Protein AF-A0A7S1YF16-F1 (afdb_monomer_lite)

Organism: NCBI:txid210454

Radius of gyration: 36.71 Å; chains: 1; bounding box: 84×111×112 Å

Foldseek 3Di:
DDDDDDAFDKDKDWDPPPPDPPPDDPDPPPPPDTFIKIKFKFFDPPPPCPPQRAAWDWDDDPPAFIFTDHRFFIDIDIDRDDLAPPVPPDPPPPPPDDPPPPDDSHRPPDDDDWFDDDPVLVVVLVVVLVVLSVVVRGAHQAWEKEWDFDPPCPPPVPPPDDDDDDDDDDDDDDDDDDDDDPPDPTDTDIDTQGDGPGRLVSVVVSVVSCVVVPIDTPPPDDPDDDHHYHYDNDHDDDLPCPDPVSSVVRSVVSVVSVVVVVVVVCVVVVNCVVVPPPPDPPPPPDPCDDDDDDDDDDDDDDDDDPDDPDDDDDDDDDDDDDDDDPPDDDDDPDDPPDDDDDDDDDDDDDDDDDDDDDDDDDDDDDDDDD

Sequence (370 aa):
MKTIQVRKMALGIRDATRGAPNQYGKQRKRRQRNVEITLELGPQRMGPTQQHEGMPMVVQHIDTPPYLTWDNEAKIWVAQTIQATDNNNNEQQQQQQRPAEQMGGDEWDSAYYMASMTGAVFETLLLKSLEYVEHHRRYQPFAVYSQIPTATDDNQEEEEEGGGGSDASDSTSGGASEGGDNNAPPSFTEKLLLRSSSSQDFVYNMWHELARVGVELSPILAPPMYEVRLYTSDAIQKVAGYDEADRLVSSEAAHFTSKLDACWTAIALQDYGAWEPSMAPSMSPIPTMGPSSSASSSDVNNNATKITNDDDDDVAASDDNTDEVDVDDDDDKVNDDGDDKVDDDDDDKVDDDDDDKVDDDDDDKVDDDD

pLDDT: mean 72.0, std 19.25, range [37.28, 97.94]

Structure (mmCIF, N/CA/C/O backbone):
data_AF-A0A7S1YF16-F1
#
_entry.id   AF-A0A7S1YF16-F1
#
loop_
_atom_site.group_PDB
_atom_site.id
_atom_site.type_symbol
_atom_site.label_atom_id
_atom_site.label_alt_id
_atom_site.label_comp_id
_atom_site.label_asym_id
_atom_site.label_entity_id
_atom_site.label_seq_id
_atom_site.pdbx_PDB_ins_code
_atom_site.Cartn_x
_atom_site.Cartn_y
_atom_site.Cartn_z
_atom_site.occupancy
_atom_site.B_iso_or_equiv
_atom_site.auth_seq_id
_atom_site.auth_comp_id
_atom_site.auth_asym_id
_atom_site.auth_atom_id
_atom_site.pdbx_PDB_model_num
ATOM 1 N N . MET A 1 1 ? -16.346 -11.537 -18.476 1.00 48.06 1 MET A N 1
ATOM 2 C CA . MET A 1 1 ? -15.089 -10.973 -17.942 1.00 48.06 1 MET A CA 1
ATOM 3 C C . MET A 1 1 ? -15.170 -11.079 -16.426 1.00 48.06 1 MET A C 1
ATOM 5 O O . MET A 1 1 ? -16.178 -10.647 -15.883 1.00 48.06 1 MET A O 1
ATOM 9 N N . LYS A 1 2 ? -14.225 -11.749 -15.756 1.00 56.03 2 LYS A N 1
ATOM 10 C CA . LYS A 1 2 ? -14.174 -11.751 -14.285 1.00 56.03 2 LYS A CA 1
ATOM 11 C C . LYS A 1 2 ? -13.378 -10.517 -13.869 1.00 56.03 2 LYS A C 1
ATOM 13 O O . LYS A 1 2 ? -12.229 -10.395 -14.276 1.00 56.03 2 LYS A O 1
ATOM 18 N N . THR A 1 3 ? -13.991 -9.604 -13.128 1.00 62.22 3 THR A N 1
ATOM 19 C CA . THR A 1 3 ? -13.292 -8.432 -12.594 1.00 62.22 3 THR A CA 1
ATOM 20 C C . THR A 1 3 ? -12.511 -8.857 -11.357 1.00 62.22 3 THR A C 1
ATOM 22 O O . THR A 1 3 ? -13.087 -9.445 -10.442 1.00 62.22 3 THR A O 1
ATOM 25 N N . ILE A 1 4 ? -11.207 -8.589 -11.337 1.00 69.12 4 ILE A N 1
ATOM 26 C CA . ILE A 1 4 ? -10.379 -8.747 -10.139 1.00 69.12 4 ILE A CA 1
ATOM 27 C C . ILE A 1 4 ? -10.639 -7.520 -9.262 1.00 69.12 4 ILE A C 1
ATOM 29 O O . ILE A 1 4 ? -10.514 -6.394 -9.735 1.00 69.12 4 ILE A O 1
ATOM 33 N N . GLN A 1 5 ? -11.050 -7.731 -8.012 1.00 70.19 5 GLN A N 1
ATOM 34 C CA . GLN A 1 5 ? -11.228 -6.645 -7.048 1.00 70.19 5 GLN A CA 1
ATOM 35 C C . GLN A 1 5 ? -9.960 -6.511 -6.208 1.00 70.19 5 GLN A C 1
ATOM 37 O O . GLN A 1 5 ? -9.626 -7.424 -5.458 1.00 70.19 5 GLN A O 1
ATOM 42 N N . VAL A 1 6 ? -9.280 -5.373 -6.320 1.00 71.81 6 VAL A N 1
ATOM 43 C CA . VAL A 1 6 ? -8.227 -4.962 -5.384 1.00 71.81 6 VAL A CA 1
ATOM 44 C C . VAL A 1 6 ? -8.877 -4.024 -4.376 1.00 71.81 6 VAL A C 1
ATOM 46 O O . VAL A 1 6 ? -9.553 -3.075 -4.770 1.00 71.81 6 VAL A O 1
ATOM 49 N N . ARG A 1 7 ? -8.740 -4.322 -3.082 1.00 80.19 7 ARG A N 1
ATOM 50 C CA . ARG A 1 7 ? -9.375 -3.554 -2.006 1.00 80.19 7 ARG A CA 1
ATOM 51 C C . ARG A 1 7 ? -8.314 -2.887 -1.148 1.00 80.19 7 ARG A C 1
ATOM 53 O O . ARG A 1 7 ? -7.301 -3.503 -0.831 1.00 80.1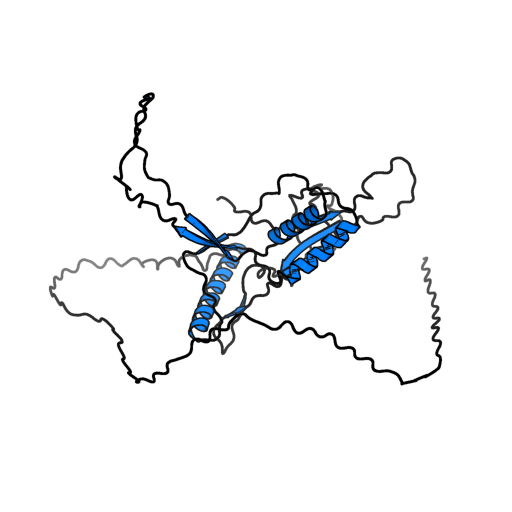9 7 ARG A O 1
ATOM 60 N N . LYS A 1 8 ? -8.578 -1.645 -0.750 1.00 85.19 8 LYS A N 1
ATOM 61 C CA . LYS A 1 8 ? -7.814 -0.949 0.284 1.00 85.19 8 LYS A CA 1
ATOM 62 C C . LYS A 1 8 ? -8.390 -1.292 1.655 1.00 85.19 8 LYS A C 1
ATOM 64 O O . LYS A 1 8 ? -9.586 -1.566 1.763 1.00 85.19 8 LYS A O 1
ATOM 69 N N . MET A 1 9 ? -7.556 -1.290 2.690 1.00 89.38 9 MET A N 1
ATOM 70 C CA . MET A 1 9 ? -8.000 -1.510 4.068 1.00 89.38 9 MET A CA 1
ATOM 71 C C . MET A 1 9 ? -7.655 -0.313 4.951 1.00 89.38 9 MET A C 1
ATOM 73 O O . MET A 1 9 ? -6.598 0.295 4.809 1.00 89.38 9 MET A O 1
ATOM 77 N N . ALA A 1 10 ? -8.552 0.002 5.879 1.00 92.69 10 ALA A N 1
ATOM 78 C CA . ALA A 1 10 ? -8.369 1.039 6.886 1.00 92.69 10 ALA A CA 1
ATOM 79 C C . ALA A 1 10 ? -9.010 0.609 8.212 1.00 92.69 10 ALA A C 1
ATOM 81 O O . ALA A 1 10 ? -9.829 -0.313 8.258 1.00 92.69 10 ALA A O 1
ATOM 82 N N . LEU A 1 11 ? -8.642 1.289 9.298 1.00 93.62 11 LEU A N 1
ATOM 83 C CA . LEU A 1 11 ? -9.231 1.101 10.623 1.00 93.62 11 LEU A CA 1
ATOM 84 C C . LEU A 1 11 ? -10.191 2.242 10.934 1.00 93.62 11 LEU A C 1
ATOM 86 O O . LEU A 1 11 ? -9.767 3.382 11.100 1.00 93.62 11 LEU A O 1
ATOM 90 N N . GLY A 1 12 ? -11.476 1.918 11.068 1.00 93.00 12 GLY A N 1
ATOM 91 C CA . GLY A 1 12 ? -12.486 2.832 11.595 1.00 93.00 12 GLY A CA 1
ATOM 92 C C . GLY A 1 12 ? -12.608 2.709 13.114 1.00 93.00 12 GLY A C 1
ATOM 93 O O . GLY A 1 12 ? -12.797 1.614 13.642 1.00 93.00 12 GLY A O 1
ATOM 94 N N . ILE A 1 13 ? -12.532 3.832 13.822 1.00 93.25 13 ILE A N 1
ATOM 95 C CA . ILE A 1 13 ? -12.610 3.922 15.283 1.00 93.25 13 ILE A CA 1
ATOM 96 C C . ILE A 1 13 ? -13.713 4.915 15.644 1.00 93.25 13 ILE A C 1
ATOM 98 O O . ILE A 1 13 ? -13.736 6.041 15.152 1.00 93.25 13 ILE A O 1
ATOM 102 N N . ARG A 1 14 ? -14.641 4.503 16.512 1.00 91.19 14 ARG A N 1
ATOM 103 C CA . ARG A 1 14 ? -15.775 5.324 16.957 1.00 91.19 14 ARG A CA 1
ATOM 104 C C . ARG A 1 14 ? -15.880 5.299 18.476 1.00 91.19 14 ARG A C 1
ATOM 106 O O . ARG A 1 14 ? -15.825 4.234 19.088 1.00 91.19 14 ARG A O 1
ATOM 113 N N . ASP A 1 15 ? -16.107 6.465 19.072 1.00 90.94 15 ASP A N 1
ATOM 114 C CA . ASP A 1 15 ? -16.422 6.575 20.497 1.00 90.94 15 ASP A CA 1
ATOM 115 C C . ASP A 1 15 ? -17.838 6.035 20.793 1.00 90.94 15 ASP A C 1
ATOM 117 O O . ASP A 1 15 ? -18.851 6.592 20.358 1.00 90.94 15 ASP A O 1
ATOM 121 N N . ALA A 1 16 ? -17.908 4.934 21.548 1.00 79.00 16 ALA A N 1
ATOM 122 C CA . ALA A 1 16 ? -19.153 4.256 21.905 1.00 79.00 16 ALA A CA 1
ATOM 123 C C . ALA A 1 16 ? -19.946 4.952 23.028 1.00 79.00 16 ALA A C 1
ATOM 125 O O . ALA A 1 16 ? -21.139 4.682 23.190 1.00 79.00 16 ALA A O 1
ATOM 126 N N . THR A 1 17 ? -19.334 5.867 23.792 1.00 69.88 17 THR A N 1
ATOM 127 C CA . THR A 1 17 ? -19.946 6.470 24.995 1.00 69.88 17 THR A CA 1
ATOM 128 C C . THR A 1 17 ? -21.184 7.327 24.708 1.00 69.88 17 THR A C 1
ATOM 130 O O . THR A 1 17 ? -21.886 7.743 25.631 1.00 69.88 17 THR A O 1
ATOM 133 N N . ARG A 1 18 ? -21.504 7.567 23.431 1.00 62.16 18 ARG A N 1
ATOM 134 C CA . ARG A 1 18 ? -22.584 8.465 22.994 1.00 62.16 18 ARG A CA 1
ATOM 135 C C . ARG A 1 18 ? -23.757 7.781 22.287 1.00 62.16 18 ARG A C 1
ATOM 137 O O . ARG A 1 18 ? -24.711 8.462 21.921 1.00 62.16 18 ARG A O 1
ATOM 144 N N . GLY A 1 19 ? -23.712 6.456 22.118 1.00 50.69 19 GLY A N 1
ATOM 145 C CA . GLY A 1 19 ? -24.708 5.693 21.351 1.00 50.69 19 GLY A CA 1
ATOM 146 C C . GLY A 1 19 ? -25.929 5.194 22.131 1.00 50.69 19 GLY A C 1
ATOM 147 O O . GLY A 1 19 ? -26.911 4.796 21.511 1.00 50.69 19 GLY A O 1
ATOM 148 N N . ALA A 1 20 ? -25.917 5.215 23.468 1.00 50.44 20 ALA A N 1
ATOM 149 C CA . ALA A 1 20 ? -27.084 4.811 24.249 1.00 50.44 20 ALA A CA 1
ATOM 150 C C . ALA A 1 20 ? -28.031 6.014 24.418 1.00 50.44 20 ALA A C 1
ATOM 152 O O . ALA A 1 20 ? -27.687 6.955 25.140 1.00 50.44 20 ALA A O 1
ATOM 153 N N . PRO A 1 21 ? -29.221 6.037 23.783 1.00 51.91 21 PRO A N 1
ATOM 154 C CA . PRO A 1 21 ? -30.204 7.069 24.066 1.00 51.91 21 PRO A CA 1
ATOM 155 C C . PRO A 1 21 ? -30.589 6.953 25.542 1.00 51.91 21 PRO A C 1
ATOM 157 O O . PRO A 1 21 ? -31.277 6.016 25.943 1.00 51.91 21 PRO A O 1
ATOM 160 N N . ASN A 1 22 ? -30.130 7.901 26.361 1.00 50.28 22 ASN A N 1
ATOM 161 C CA . ASN A 1 22 ? -30.574 8.034 27.742 1.00 50.28 22 ASN A CA 1
ATOM 162 C C . ASN A 1 22 ? -32.098 8.220 27.730 1.00 50.28 22 ASN A C 1
ATOM 164 O O . ASN A 1 22 ? -32.599 9.317 27.486 1.00 50.28 22 ASN A O 1
ATOM 168 N N . GLN A 1 23 ? -32.843 7.138 27.980 1.00 53.06 23 GLN A N 1
ATOM 169 C CA . GLN A 1 23 ? -34.310 7.137 27.973 1.00 53.06 23 GLN A CA 1
ATOM 170 C C . GLN A 1 23 ? -34.915 8.036 29.067 1.00 53.06 23 GLN A C 1
ATOM 172 O O . GLN A 1 23 ? -36.103 8.340 29.023 1.00 53.06 23 GLN A O 1
ATOM 177 N N . TYR A 1 24 ? -34.112 8.512 30.025 1.00 54.56 24 TYR A N 1
ATOM 178 C CA . TYR A 1 24 ? -34.590 9.239 31.197 1.00 54.56 24 TYR A CA 1
ATOM 179 C C . TYR A 1 24 ? -33.735 10.471 31.502 1.00 54.56 24 TYR A C 1
ATOM 181 O O . TYR A 1 24 ? -32.966 10.494 32.457 1.00 54.56 24 TYR A O 1
ATOM 189 N N . GLY A 1 25 ? -33.871 11.540 30.718 1.00 54.66 25 GLY A N 1
ATOM 190 C CA . GLY A 1 25 ? -33.332 12.825 31.159 1.00 54.66 25 GLY A CA 1
ATOM 191 C C . GLY A 1 25 ? -33.373 13.923 30.115 1.00 54.66 25 GLY A C 1
ATOM 192 O O . GLY A 1 25 ? -32.722 13.835 29.080 1.00 54.66 25 GLY A O 1
ATOM 193 N N . LYS A 1 26 ? -34.075 15.016 30.430 1.00 59.62 26 LYS A N 1
ATOM 194 C CA . LYS A 1 26 ? -34.026 16.300 29.712 1.00 59.62 26 LYS A CA 1
ATOM 195 C C . LYS A 1 26 ? -32.664 16.990 29.909 1.00 59.62 26 LYS A C 1
ATOM 197 O O . LYS A 1 26 ? -32.606 18.121 30.386 1.00 59.62 26 LYS A O 1
ATOM 202 N N . GLN A 1 27 ? -31.557 16.316 29.601 1.00 56.69 27 GLN A N 1
ATOM 203 C CA . GLN A 1 27 ? -30.254 16.967 29.604 1.00 56.69 27 GLN A CA 1
ATOM 204 C C . GLN A 1 27 ? -30.121 17.845 28.360 1.00 56.69 27 GLN A C 1
ATOM 206 O O . GLN A 1 27 ? -30.443 17.450 27.237 1.00 56.69 27 GLN A O 1
ATOM 211 N N . ARG A 1 28 ? -29.703 19.090 28.601 1.00 57.09 28 ARG A N 1
ATOM 212 C CA . ARG A 1 28 ? -29.451 20.110 27.585 1.00 57.09 28 ARG A CA 1
ATOM 213 C C . ARG A 1 28 ? -28.550 19.518 26.502 1.00 57.09 28 ARG A C 1
ATOM 215 O O . ARG A 1 28 ? -27.422 19.131 26.788 1.00 57.09 28 ARG A O 1
ATOM 222 N N . LYS A 1 29 ? -29.060 19.474 25.268 1.00 58.88 29 LYS A N 1
ATOM 223 C CA . LYS A 1 29 ? -28.359 19.038 24.053 1.00 58.88 29 LYS A CA 1
ATOM 224 C C . LYS A 1 29 ? -27.156 19.948 23.765 1.00 58.88 29 LYS A C 1
ATOM 226 O O . LYS A 1 29 ? -27.199 20.756 22.841 1.00 58.88 29 LYS A O 1
ATOM 231 N N . ARG A 1 30 ? -26.061 19.838 24.521 1.00 61.06 30 ARG A N 1
ATOM 232 C CA . ARG A 1 30 ? -24.756 20.213 23.976 1.00 61.06 30 ARG A CA 1
ATOM 233 C C . ARG A 1 30 ? -24.475 19.187 22.888 1.00 61.06 30 ARG A C 1
ATOM 235 O O . ARG A 1 30 ? -24.309 18.008 23.183 1.00 61.06 30 ARG A O 1
ATOM 242 N N . ARG A 1 31 ? -24.524 19.630 21.630 1.00 59.25 31 ARG A N 1
ATOM 243 C CA . ARG A 1 31 ? -24.153 18.846 20.447 1.00 59.25 31 ARG A CA 1
ATOM 244 C C . ARG A 1 31 ? -22.657 18.538 20.512 1.00 59.25 31 ARG A C 1
ATOM 246 O O . ARG A 1 31 ? -21.865 19.155 19.811 1.00 59.25 31 ARG A O 1
ATOM 253 N N . GLN A 1 32 ? -22.249 17.645 21.404 1.00 62.34 32 GLN A N 1
ATOM 254 C CA . GLN A 1 32 ? -20.899 17.116 21.365 1.00 62.34 32 GLN A CA 1
ATOM 255 C C . GLN A 1 32 ? -20.829 16.188 20.146 1.00 62.34 32 GLN A C 1
ATOM 257 O O . GLN A 1 32 ? -21.562 15.203 20.069 1.00 62.34 32 GLN A O 1
ATOM 262 N N . ARG A 1 33 ? -20.011 16.557 19.155 1.00 65.44 33 ARG A N 1
ATOM 263 C CA . ARG A 1 33 ? -19.832 15.797 17.909 1.00 65.44 33 ARG A CA 1
ATOM 264 C C . ARG A 1 33 ? -19.204 14.444 18.228 1.00 65.44 33 ARG A C 1
ATOM 266 O O . ARG A 1 33 ? -18.210 14.414 18.952 1.00 65.44 33 ARG A O 1
ATOM 273 N N . ASN A 1 34 ? -19.808 13.356 17.755 1.00 76.56 34 ASN A N 1
ATOM 274 C CA . ASN A 1 34 ? -19.231 12.016 17.872 1.00 76.56 34 ASN A CA 1
ATOM 275 C C . ASN A 1 34 ? -17.822 12.033 17.273 1.00 76.56 34 ASN A C 1
ATOM 277 O O . ASN A 1 34 ? -17.626 12.621 16.211 1.00 76.56 34 ASN A O 1
ATOM 281 N N . VAL A 1 35 ? -16.858 11.451 17.986 1.00 85.56 35 VAL A N 1
ATOM 282 C CA . VAL A 1 35 ? -15.497 11.303 17.473 1.00 85.56 35 VAL A CA 1
ATOM 283 C C . VAL A 1 35 ? -15.464 10.021 16.661 1.00 85.56 35 VAL A C 1
ATOM 285 O O . VAL A 1 35 ? -15.761 8.938 17.173 1.00 85.56 35 VAL A O 1
ATOM 288 N N . GLU A 1 36 ? -15.136 10.176 15.389 1.00 89.62 36 GLU A N 1
ATOM 289 C CA . GLU A 1 36 ? -14.932 9.098 14.439 1.00 89.62 36 GLU A CA 1
ATOM 290 C C . GLU A 1 36 ? -13.582 9.325 13.788 1.00 89.62 36 GLU A C 1
ATOM 292 O O . GLU A 1 36 ? -13.259 10.447 13.412 1.00 89.62 36 GLU A O 1
ATOM 297 N N . ILE A 1 37 ? -12.766 8.285 13.720 1.00 91.94 37 ILE A N 1
ATOM 298 C CA . ILE A 1 37 ? -11.426 8.374 13.162 1.00 91.94 37 ILE A CA 1
ATOM 299 C C . ILE A 1 37 ? -11.240 7.220 12.191 1.00 91.94 37 ILE A C 1
ATOM 301 O O . ILE A 1 37 ? -11.559 6.082 12.522 1.00 91.94 37 ILE A O 1
ATOM 305 N N . THR A 1 38 ? -10.705 7.515 11.014 1.00 92.06 38 THR A N 1
ATOM 306 C CA . THR A 1 38 ? -10.217 6.510 10.071 1.00 92.06 38 THR A CA 1
ATOM 307 C C . THR A 1 38 ? -8.700 6.600 10.033 1.00 92.06 38 THR A C 1
ATOM 309 O O . THR A 1 38 ? -8.169 7.676 9.758 1.00 92.06 38 THR A O 1
ATOM 312 N N . LEU A 1 39 ? -8.020 5.493 10.336 1.00 94.75 39 LEU A N 1
ATOM 313 C CA . LEU A 1 39 ? -6.574 5.347 10.187 1.00 94.75 39 LEU A CA 1
ATOM 314 C C . LEU A 1 39 ? -6.280 4.524 8.941 1.00 94.75 39 LEU A C 1
ATOM 316 O O . LEU A 1 39 ? -6.784 3.410 8.787 1.00 94.75 39 LEU A O 1
ATOM 320 N N . GLU A 1 40 ? -5.434 5.056 8.079 1.00 92.12 40 GLU A N 1
ATOM 321 C CA . GLU A 1 40 ? -5.117 4.447 6.798 1.00 92.12 40 GLU A CA 1
ATOM 322 C C . GLU A 1 40 ? -3.617 4.540 6.535 1.00 92.12 40 GLU A C 1
ATOM 324 O O . GLU A 1 40 ? -3.031 5.613 6.658 1.00 92.12 40 GLU A O 1
ATOM 329 N N . LEU A 1 41 ? -3.004 3.427 6.125 1.00 93.19 41 LEU A N 1
ATOM 330 C CA . LEU A 1 41 ? -1.664 3.459 5.554 1.00 93.19 41 LEU A CA 1
ATOM 331 C C . LEU A 1 41 ? -1.770 3.642 4.043 1.00 93.19 41 LEU A C 1
ATOM 333 O O . LEU A 1 41 ? -2.423 2.860 3.348 1.00 93.19 41 LEU A O 1
ATOM 337 N N . GLY A 1 42 ? -1.064 4.637 3.534 1.00 88.25 42 GLY A N 1
ATOM 338 C CA . GLY A 1 42 ? -0.879 4.817 2.106 1.00 88.25 42 GLY A CA 1
ATOM 339 C C . GLY A 1 42 ? 0.364 5.643 1.814 1.00 88.25 42 GLY A C 1
ATOM 340 O O . GLY A 1 42 ? 1.003 6.147 2.739 1.00 88.25 42 GLY A O 1
ATOM 341 N N . PRO A 1 43 ? 0.719 5.794 0.538 1.00 81.12 43 PRO A N 1
ATOM 342 C CA . PRO A 1 43 ? 1.745 6.742 0.135 1.00 81.12 43 PRO A CA 1
ATOM 343 C C . PRO A 1 43 ? 1.283 8.182 0.392 1.00 81.12 43 PRO A C 1
ATOM 345 O O . PRO A 1 43 ? 0.135 8.449 0.780 1.00 81.12 43 PRO A O 1
ATOM 348 N N . GLN A 1 44 ? 2.184 9.140 0.194 1.00 70.88 44 GLN A N 1
ATOM 349 C CA . GLN A 1 44 ? 1.841 10.543 0.353 1.00 70.88 44 GLN A CA 1
ATOM 350 C C . GLN A 1 44 ? 0.801 10.985 -0.698 1.00 70.88 44 GLN A C 1
ATOM 352 O O . GLN A 1 44 ? 1.099 11.086 -1.883 1.00 70.88 44 GLN A O 1
ATOM 357 N N . ARG A 1 45 ? -0.427 11.305 -0.266 1.00 64.25 45 ARG A N 1
ATOM 358 C CA . ARG A 1 45 ? -1.492 11.874 -1.106 1.00 64.25 45 ARG A CA 1
ATOM 359 C C . ARG A 1 45 ? -1.172 13.336 -1.470 1.00 64.25 45 ARG A C 1
ATOM 361 O O . ARG A 1 45 ? -1.689 14.264 -0.853 1.00 64.25 45 ARG A O 1
ATOM 368 N N . MET A 1 46 ? -0.308 13.561 -2.459 1.00 47.22 46 MET A N 1
ATOM 369 C CA . MET A 1 46 ? -0.037 14.894 -3.021 1.00 47.22 46 MET A CA 1
ATOM 370 C C . MET A 1 46 ? -1.006 15.195 -4.179 1.00 47.22 46 MET A C 1
ATOM 372 O O . MET A 1 46 ? -0.651 15.100 -5.349 1.00 47.22 46 MET A O 1
ATOM 376 N N . GLY A 1 47 ? -2.247 15.576 -3.862 1.00 52.00 47 GLY A N 1
ATOM 377 C CA . GLY A 1 47 ? -3.175 16.161 -4.842 1.00 52.00 47 GLY A CA 1
ATOM 378 C C . GLY A 1 47 ? -3.938 15.176 -5.755 1.00 52.00 47 GLY A C 1
ATOM 379 O O . GLY A 1 47 ? -3.994 13.978 -5.475 1.00 52.00 47 GLY A O 1
ATOM 380 N N . PRO A 1 48 ? -4.590 15.682 -6.827 1.00 47.94 48 PRO A N 1
ATOM 381 C CA . PRO A 1 48 ? -5.533 14.930 -7.671 1.00 47.94 48 PRO A CA 1
ATOM 382 C C . PRO A 1 48 ? -4.888 13.844 -8.549 1.00 47.94 48 PRO A C 1
ATOM 384 O O . PRO A 1 48 ? -5.593 13.043 -9.158 1.00 47.94 48 PRO A O 1
ATOM 387 N N . THR A 1 49 ? -3.559 13.781 -8.609 1.00 52.50 49 THR A N 1
ATOM 388 C CA . THR A 1 49 ? -2.800 12.781 -9.367 1.00 52.50 49 THR A CA 1
ATOM 389 C C . THR A 1 49 ? -2.240 11.712 -8.424 1.00 52.50 49 THR A C 1
ATOM 391 O O . THR A 1 49 ? -1.032 11.549 -8.299 1.00 52.50 49 THR A O 1
ATOM 394 N N . GLN A 1 50 ? -3.118 10.953 -7.758 1.00 57.06 50 GLN A N 1
ATOM 395 C CA . GLN A 1 50 ? -2.778 9.768 -6.939 1.00 57.06 50 GLN A CA 1
ATOM 396 C C . GLN A 1 50 ? -2.296 8.568 -7.794 1.00 57.06 50 GLN A C 1
ATOM 398 O O . GLN A 1 50 ? -2.550 7.413 -7.473 1.00 57.06 50 GLN A O 1
ATOM 403 N N . GLN A 1 51 ? -1.650 8.805 -8.938 1.00 58.38 51 GLN A N 1
ATOM 404 C CA . GLN A 1 51 ? -1.314 7.742 -9.896 1.00 58.38 51 GLN A CA 1
ATOM 405 C C . GLN A 1 51 ? -0.000 7.020 -9.568 1.00 58.38 51 GLN A C 1
ATOM 407 O O . GLN A 1 51 ? 0.240 5.926 -10.068 1.00 58.38 51 GLN A O 1
ATOM 412 N N . HIS A 1 52 ? 0.831 7.581 -8.687 1.00 64.31 52 HIS A N 1
ATOM 413 C CA . HIS A 1 52 ? 2.174 7.057 -8.408 1.00 64.31 52 HIS A CA 1
ATOM 414 C C . HIS A 1 52 ? 2.251 6.203 -7.131 1.00 64.31 52 HIS A C 1
ATOM 416 O O . HIS A 1 52 ? 3.333 5.858 -6.670 1.00 64.31 52 HIS A O 1
ATOM 422 N N . GLU A 1 53 ? 1.102 5.808 -6.569 1.00 68.06 53 GLU A N 1
ATOM 423 C CA . GLU A 1 53 ? 1.031 5.042 -5.315 1.00 68.06 53 GLU A CA 1
ATOM 424 C C . GLU A 1 53 ? 1.652 3.638 -5.410 1.00 68.06 53 GLU A C 1
ATOM 426 O O . GLU A 1 53 ? 2.143 3.093 -4.421 1.00 68.06 53 GLU A O 1
ATOM 431 N N . GLY A 1 54 ? 1.614 3.039 -6.601 1.00 71.62 54 GLY A N 1
ATOM 432 C CA . GLY A 1 54 ? 2.116 1.689 -6.862 1.00 71.62 54 GLY A CA 1
ATOM 433 C C . GLY A 1 54 ? 3.062 1.594 -8.053 1.00 71.62 54 GLY A C 1
ATOM 434 O O . GLY A 1 54 ? 3.440 0.484 -8.424 1.00 71.62 54 GLY A O 1
ATOM 435 N N . MET A 1 55 ? 3.428 2.724 -8.663 1.00 82.19 55 MET A N 1
ATOM 436 C CA . MET A 1 55 ? 4.274 2.766 -9.852 1.00 82.19 55 MET A CA 1
ATOM 437 C C . MET A 1 55 ? 5.354 3.842 -9.722 1.00 82.19 55 MET A C 1
ATOM 439 O O . MET A 1 55 ? 5.053 4.949 -9.274 1.00 82.19 55 MET A O 1
ATOM 443 N N . PRO A 1 56 ? 6.596 3.548 -10.143 1.00 89.00 56 PRO A N 1
ATOM 444 C CA . PRO A 1 56 ? 7.642 4.551 -10.176 1.00 89.00 56 PRO A CA 1
ATOM 445 C C . PRO A 1 56 ? 7.362 5.596 -11.255 1.00 89.00 56 PRO A C 1
ATOM 447 O O . PRO A 1 56 ? 6.722 5.323 -12.271 1.00 89.00 56 PRO A O 1
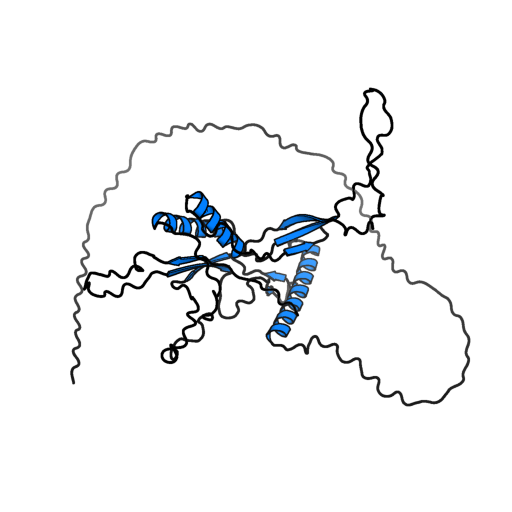ATOM 450 N N . MET A 1 57 ? 7.910 6.787 -11.057 1.00 89.56 57 MET A N 1
ATOM 451 C CA . MET A 1 57 ? 7.937 7.838 -12.063 1.00 89.56 57 MET A CA 1
ATOM 452 C C . MET A 1 57 ? 9.186 7.707 -12.931 1.00 89.56 57 MET A C 1
ATOM 454 O O . MET A 1 57 ? 10.284 7.448 -12.435 1.00 89.56 57 MET A O 1
ATOM 458 N N . VAL A 1 58 ? 9.026 7.945 -14.230 1.00 93.06 58 VAL A N 1
ATOM 459 C CA . VAL A 1 58 ? 10.148 8.025 -15.169 1.00 93.06 58 VAL A CA 1
ATOM 460 C C . VAL A 1 58 ? 10.682 9.453 -15.174 1.00 93.06 58 VAL A C 1
ATOM 462 O O . VAL A 1 58 ? 9.968 10.383 -15.548 1.00 93.06 58 VAL A O 1
ATOM 465 N N . VAL A 1 59 ? 11.944 9.631 -14.790 1.00 93.19 59 VAL A N 1
ATOM 466 C CA . VAL A 1 59 ? 12.634 10.922 -14.869 1.00 93.19 59 VAL A CA 1
ATOM 467 C C . VAL A 1 59 ? 13.481 10.952 -16.134 1.00 93.19 59 VAL A C 1
ATOM 469 O O . VAL A 1 59 ? 14.304 10.067 -16.365 1.00 93.19 59 VAL A O 1
ATOM 472 N N . GLN A 1 60 ? 13.276 11.981 -16.956 1.00 93.38 60 GLN A N 1
ATOM 473 C CA . GLN A 1 60 ? 14.068 12.241 -18.156 1.00 93.38 60 GLN A CA 1
ATOM 474 C C . GLN A 1 60 ? 14.892 13.511 -17.940 1.00 93.38 60 GLN A C 1
ATOM 476 O O . GLN A 1 60 ? 14.336 14.597 -17.781 1.00 93.38 60 GLN A O 1
ATOM 481 N N . HIS A 1 61 ? 16.216 13.379 -17.951 1.00 93.00 61 HIS A N 1
ATOM 482 C CA . HIS A 1 61 ? 17.142 14.510 -17.977 1.00 93.00 61 HIS A CA 1
ATOM 483 C C . HIS A 1 61 ? 17.891 14.529 -19.310 1.00 93.00 61 HIS A C 1
ATOM 485 O O . HIS A 1 61 ? 18.061 13.496 -19.948 1.00 93.00 61 HIS A O 1
ATOM 491 N N . ILE A 1 62 ? 18.332 15.715 -19.735 1.00 94.25 62 ILE A N 1
ATOM 492 C CA . ILE A 1 62 ? 18.976 15.916 -21.045 1.00 94.25 62 ILE A CA 1
ATOM 493 C C . ILE A 1 62 ? 20.282 15.113 -21.154 1.00 94.25 62 ILE A C 1
ATOM 495 O O . ILE A 1 62 ? 20.576 14.568 -22.214 1.00 94.25 62 ILE A O 1
ATOM 499 N N . ASP A 1 63 ? 21.021 15.002 -20.049 1.00 94.31 63 ASP A N 1
ATOM 500 C CA . ASP A 1 63 ? 22.385 14.460 -20.038 1.00 94.31 63 ASP A CA 1
ATOM 501 C C . ASP A 1 63 ? 22.502 13.082 -19.366 1.00 94.31 63 ASP A C 1
ATOM 503 O O . ASP A 1 63 ? 23.600 12.533 -19.259 1.00 94.31 63 ASP A O 1
ATOM 507 N N . THR A 1 64 ? 21.394 12.501 -18.895 1.00 90.00 64 THR A N 1
ATOM 508 C CA . THR A 1 64 ? 21.402 11.172 -18.269 1.00 90.00 64 THR A CA 1
ATOM 509 C C . THR A 1 64 ? 20.369 10.260 -18.914 1.00 90.00 64 THR A C 1
ATOM 511 O O . THR A 1 64 ? 19.282 10.728 -19.259 1.00 90.00 64 THR A O 1
ATOM 514 N N . PRO A 1 65 ? 20.657 8.949 -19.032 1.00 91.25 65 PRO A N 1
ATOM 515 C CA . PRO A 1 65 ? 19.643 7.992 -19.443 1.00 91.25 65 PRO A CA 1
ATOM 516 C C . PRO A 1 65 ? 18.418 8.089 -18.521 1.00 91.25 65 PRO A C 1
ATOM 518 O O . PRO A 1 65 ? 18.561 8.463 -17.348 1.00 91.25 65 PRO A O 1
ATOM 521 N N . PRO A 1 66 ? 17.216 7.791 -19.042 1.00 93.44 66 PRO A N 1
ATOM 522 C CA . PRO A 1 66 ? 16.008 7.814 -18.238 1.00 93.44 66 PRO A CA 1
ATOM 523 C C . PRO A 1 66 ? 16.154 6.836 -17.073 1.00 93.44 66 PRO A C 1
ATOM 525 O O . PRO A 1 66 ? 16.691 5.741 -17.231 1.00 93.44 66 PRO A O 1
ATOM 528 N N . TYR A 1 67 ? 15.676 7.232 -15.902 1.00 91.88 67 TYR A N 1
ATOM 529 C CA . TYR A 1 67 ? 15.720 6.392 -14.710 1.00 91.88 67 TYR A CA 1
ATOM 530 C C . TYR A 1 67 ? 14.402 6.464 -13.946 1.00 91.88 67 TYR A C 1
ATOM 532 O O . TYR A 1 67 ? 13.536 7.299 -14.220 1.00 91.88 67 TYR A O 1
ATOM 540 N N . LEU A 1 68 ? 14.247 5.550 -12.993 1.00 91.94 68 LEU A N 1
ATOM 541 C CA . LEU A 1 68 ? 13.064 5.449 -12.152 1.00 91.94 68 LEU A CA 1
ATOM 542 C C . LEU A 1 68 ? 13.280 6.179 -10.829 1.00 91.94 68 LEU A C 1
ATOM 544 O O . LEU A 1 68 ? 14.293 5.984 -10.162 1.00 91.94 68 LEU A O 1
ATOM 548 N N . THR A 1 69 ? 12.297 6.975 -10.425 1.00 90.25 69 THR A N 1
ATOM 549 C CA . THR A 1 69 ? 12.199 7.525 -9.070 1.00 90.25 69 THR A CA 1
ATOM 550 C C . THR A 1 69 ? 10.911 7.052 -8.407 1.00 90.25 69 THR A C 1
ATOM 552 O O . THR A 1 69 ? 9.928 6.748 -9.083 1.00 90.25 69 THR A O 1
ATOM 555 N N . TRP A 1 70 ? 10.914 6.980 -7.081 1.00 87.94 70 TRP A N 1
ATOM 556 C CA . TRP A 1 70 ? 9.763 6.562 -6.288 1.00 87.94 70 TRP A CA 1
ATOM 557 C C . TRP A 1 70 ? 9.370 7.673 -5.325 1.00 87.94 70 TRP A C 1
ATOM 559 O O . TRP A 1 70 ? 10.222 8.188 -4.605 1.00 87.94 70 TRP A O 1
ATOM 569 N N . ASP A 1 71 ? 8.075 7.974 -5.275 1.00 86.75 71 ASP A N 1
ATOM 570 C CA . ASP A 1 71 ? 7.459 8.787 -4.223 1.00 86.75 71 ASP A CA 1
ATOM 571 C C . ASP A 1 71 ? 6.476 7.917 -3.424 1.00 86.75 71 ASP A C 1
ATOM 573 O O . ASP A 1 71 ? 5.263 8.115 -3.412 1.00 86.75 71 ASP A O 1
ATOM 577 N N . ASN A 1 72 ? 7.013 6.844 -2.836 1.00 89.50 72 ASN A N 1
ATOM 578 C CA . ASN A 1 72 ? 6.238 5.834 -2.118 1.00 89.50 72 ASN A CA 1
ATOM 579 C C . ASN A 1 72 ? 6.503 5.850 -0.610 1.00 89.50 72 ASN A C 1
ATOM 581 O O . ASN A 1 72 ? 6.437 4.806 0.038 1.00 89.50 72 ASN A O 1
ATOM 585 N N . GLU A 1 73 ? 6.823 7.011 -0.037 1.00 91.69 73 GLU A N 1
ATOM 586 C CA . GLU A 1 73 ? 6.969 7.138 1.413 1.00 91.69 73 GLU A CA 1
ATOM 587 C C . GLU A 1 73 ? 5.642 6.789 2.100 1.00 91.69 73 GLU A C 1
ATOM 589 O O . GLU A 1 73 ? 4.599 7.385 1.817 1.00 91.69 73 GLU A O 1
ATOM 594 N N . ALA A 1 74 ? 5.678 5.799 2.990 1.00 92.00 74 ALA A N 1
ATOM 595 C CA . ALA A 1 74 ? 4.504 5.336 3.709 1.00 92.00 74 ALA A CA 1
ATOM 596 C C . ALA A 1 74 ? 4.096 6.362 4.774 1.00 92.00 74 ALA A C 1
ATOM 598 O O . ALA A 1 74 ? 4.934 6.835 5.538 1.00 92.00 74 ALA A O 1
ATOM 599 N N . LYS A 1 75 ? 2.806 6.705 4.842 1.00 92.69 75 LYS A N 1
ATOM 600 C CA . LYS A 1 75 ? 2.253 7.664 5.809 1.00 92.69 75 LYS A CA 1
ATOM 601 C C . LYS A 1 75 ? 0.955 7.142 6.403 1.00 92.69 75 LYS A C 1
ATOM 603 O O . LYS A 1 75 ? 0.167 6.488 5.717 1.00 92.69 75 LYS A O 1
ATOM 608 N N . ILE A 1 76 ? 0.733 7.466 7.677 1.00 93.75 76 ILE A N 1
ATOM 609 C CA . ILE A 1 76 ? -0.561 7.261 8.327 1.00 93.75 76 ILE A CA 1
ATOM 610 C C . ILE A 1 76 ? -1.431 8.485 8.076 1.00 93.75 76 ILE A C 1
ATOM 612 O O . ILE A 1 76 ? -1.127 9.592 8.519 1.00 93.75 76 ILE A O 1
ATOM 616 N N . TRP A 1 77 ? -2.536 8.265 7.381 1.00 91.75 77 TRP A N 1
ATOM 617 C CA . TRP A 1 77 ? -3.583 9.245 7.173 1.00 91.75 77 TRP A CA 1
ATOM 618 C C . TRP A 1 77 ? -4.642 9.099 8.259 1.00 91.75 77 TRP A C 1
ATOM 620 O O . TRP A 1 77 ? -5.100 7.994 8.555 1.00 91.75 77 TRP A O 1
ATOM 630 N N . VAL A 1 78 ? -5.024 10.232 8.849 1.00 91.69 78 VAL A N 1
ATOM 631 C CA . VAL A 1 78 ? -6.044 10.313 9.897 1.00 91.69 78 VAL A CA 1
ATOM 632 C C . VAL A 1 78 ? -7.189 11.180 9.394 1.00 91.69 78 VAL A C 1
ATOM 634 O O . VAL A 1 78 ? -7.037 12.391 9.240 1.00 91.69 78 VAL A O 1
ATOM 637 N N . ALA A 1 79 ? -8.351 10.576 9.158 1.00 88.88 79 ALA A N 1
ATOM 638 C CA . ALA A 1 79 ? -9.572 11.306 8.823 1.00 88.88 79 ALA A CA 1
ATOM 639 C C . ALA A 1 79 ? -10.515 11.351 10.031 1.00 88.88 79 ALA A C 1
ATOM 641 O O . ALA A 1 79 ? -10.720 10.336 10.681 1.00 88.88 79 ALA A O 1
ATOM 642 N N . GLN A 1 80 ? -11.127 12.506 10.315 1.00 86.62 80 GLN A N 1
ATOM 643 C CA . GLN A 1 80 ? -12.030 12.711 11.469 1.00 86.62 80 GLN A CA 1
ATOM 644 C C . GLN A 1 80 ? -13.480 12.249 11.230 1.00 86.62 80 GLN A C 1
ATOM 646 O O . GLN A 1 80 ? -14.404 12.650 11.941 1.00 86.62 80 GLN A O 1
ATOM 651 N N . THR A 1 81 ? -13.704 11.455 10.191 1.00 82.88 81 THR A N 1
ATOM 652 C CA . THR A 1 81 ? -15.016 10.913 9.847 1.00 82.88 81 THR A CA 1
ATOM 653 C C . THR A 1 81 ? -14.831 9.520 9.285 1.00 82.88 81 THR A C 1
ATOM 655 O O . THR A 1 81 ? -13.944 9.309 8.452 1.00 82.88 81 THR A O 1
ATOM 658 N N . ILE A 1 82 ? -15.695 8.593 9.685 1.00 79.69 82 ILE A N 1
ATOM 659 C CA . ILE A 1 82 ? -15.860 7.345 8.951 1.00 79.69 82 ILE A CA 1
ATOM 660 C C . ILE A 1 82 ? -16.874 7.668 7.858 1.00 79.69 82 ILE A C 1
ATOM 662 O O . ILE A 1 82 ? -18.048 7.888 8.150 1.00 79.69 82 ILE A O 1
ATOM 666 N N . GLN A 1 83 ? -16.423 7.774 6.608 1.00 68.69 83 GLN A N 1
ATOM 667 C CA . GLN A 1 83 ? -17.334 7.933 5.476 1.00 68.69 83 GLN A CA 1
ATOM 668 C C . GLN A 1 83 ? -18.034 6.594 5.226 1.00 68.69 83 GLN A C 1
ATOM 670 O O . GLN A 1 83 ? -17.635 5.814 4.369 1.00 68.69 83 GLN A O 1
ATOM 675 N N . ALA A 1 84 ? -19.028 6.285 6.054 1.00 58.41 84 ALA A N 1
ATOM 676 C CA . ALA A 1 84 ? -19.938 5.187 5.800 1.00 58.41 84 ALA A CA 1
ATOM 677 C C . ALA A 1 84 ? -20.996 5.673 4.809 1.00 58.41 84 ALA A C 1
ATOM 679 O O . ALA A 1 84 ? -21.602 6.729 5.004 1.00 58.41 84 ALA A O 1
ATOM 680 N N . THR A 1 85 ? -21.211 4.896 3.756 1.00 52.38 85 THR A N 1
ATOM 681 C CA . THR A 1 85 ? -22.244 5.132 2.751 1.00 52.38 85 THR A CA 1
ATOM 682 C C . THR A 1 85 ? -23.610 4.917 3.387 1.00 52.38 85 THR A C 1
ATOM 684 O O . THR A 1 85 ? -24.190 3.830 3.346 1.00 52.38 85 THR A O 1
ATOM 687 N N . ASP A 1 86 ? -24.142 5.950 4.032 1.00 50.72 86 ASP A N 1
ATOM 688 C CA . ASP A 1 86 ? -25.540 5.960 4.429 1.00 50.72 86 ASP A CA 1
ATOM 689 C C . ASP A 1 86 ? -26.376 6.061 3.142 1.00 50.72 86 ASP A C 1
ATOM 691 O O . ASP A 1 86 ? -26.718 7.144 2.678 1.00 50.72 86 ASP A O 1
ATOM 695 N N . ASN A 1 87 ? -26.738 4.906 2.571 1.00 50.38 87 ASN A N 1
ATOM 696 C CA . ASN A 1 87 ? -27.613 4.729 1.397 1.00 50.38 87 ASN A CA 1
ATOM 697 C C . ASN A 1 87 ? -29.052 5.284 1.578 1.00 50.38 87 ASN A C 1
ATOM 699 O O . ASN A 1 87 ? -29.984 4.928 0.852 1.00 50.38 87 ASN A O 1
ATOM 703 N N . ASN A 1 88 ? -29.281 6.157 2.561 1.00 49.06 88 ASN A N 1
ATOM 704 C CA . ASN A 1 88 ? -30.563 6.796 2.800 1.00 49.06 88 ASN A CA 1
ATOM 705 C C . ASN A 1 88 ? -30.710 8.027 1.892 1.00 49.06 88 ASN A C 1
ATOM 707 O O . ASN A 1 88 ? -30.279 9.125 2.224 1.00 49.06 88 ASN A O 1
ATOM 711 N N . ASN A 1 89 ? -31.388 7.813 0.762 1.00 51.19 89 ASN A N 1
ATOM 712 C CA . ASN A 1 89 ? -31.750 8.727 -0.339 1.00 51.19 89 ASN A CA 1
ATOM 713 C C . ASN A 1 89 ? -32.440 10.082 0.006 1.00 51.19 89 ASN A C 1
ATOM 715 O O . ASN A 1 89 ? -33.205 10.590 -0.810 1.00 51.19 89 ASN A O 1
ATOM 719 N N . ASN A 1 90 ? -32.215 10.709 1.165 1.00 51.78 90 ASN A N 1
ATOM 720 C CA . ASN A 1 90 ? -32.928 11.929 1.580 1.00 51.78 90 ASN A CA 1
ATOM 721 C C . ASN A 1 90 ? -32.078 13.217 1.673 1.00 51.78 90 ASN A C 1
ATOM 723 O O . ASN A 1 90 ? -32.620 14.254 2.052 1.00 51.78 90 ASN A O 1
ATOM 727 N N . GLU A 1 91 ? -30.801 13.227 1.277 1.00 51.06 91 GLU A N 1
ATOM 728 C CA . GLU A 1 91 ? -29.930 14.421 1.375 1.00 51.06 91 GLU A CA 1
ATOM 729 C C . GLU A 1 91 ? -29.772 15.233 0.070 1.00 51.06 91 GLU A C 1
ATOM 731 O O . GLU A 1 91 ? -28.707 15.762 -0.239 1.00 51.06 91 GLU A O 1
ATOM 736 N N . GLN A 1 92 ? -30.849 15.424 -0.696 1.00 50.91 92 GLN A N 1
ATOM 737 C CA . GLN A 1 92 ? -30.811 16.215 -1.940 1.00 50.91 92 GLN A CA 1
ATOM 738 C C . GLN A 1 92 ? -30.688 17.750 -1.766 1.00 50.91 92 GLN A C 1
ATOM 740 O O . GLN A 1 92 ? -30.768 18.465 -2.761 1.00 50.91 92 GLN A O 1
ATOM 745 N N . GLN A 1 93 ? -30.501 18.309 -0.560 1.00 51.16 93 GLN A N 1
ATOM 746 C CA . GLN A 1 93 ? -30.573 19.776 -0.367 1.00 51.16 93 GLN A CA 1
ATOM 747 C C . GLN A 1 93 ? -29.389 20.474 0.326 1.00 51.16 93 GLN A C 1
ATOM 749 O O . GLN A 1 93 ? -29.458 21.685 0.512 1.00 51.16 93 GLN A O 1
ATOM 754 N N . GLN A 1 94 ? -28.274 19.804 0.648 1.00 52.38 94 GLN A N 1
ATOM 755 C CA . GLN A 1 94 ? -27.099 20.491 1.239 1.00 52.38 94 GLN A CA 1
ATOM 756 C C . GLN A 1 94 ? -25.763 20.281 0.506 1.00 52.38 94 GLN A C 1
ATOM 758 O O . GLN A 1 94 ? -24.704 20.585 1.048 1.00 52.38 94 GLN A O 1
ATOM 763 N N . GLN A 1 95 ? -25.784 19.847 -0.755 1.00 49.12 95 GLN A N 1
ATOM 764 C CA . GLN A 1 95 ? -24.563 19.636 -1.552 1.00 49.12 95 GLN A CA 1
ATOM 765 C C . GLN A 1 95 ? -24.100 20.849 -2.381 1.00 49.12 95 GLN A C 1
ATOM 767 O O . GLN A 1 95 ? -23.277 20.689 -3.274 1.00 49.12 95 GLN A O 1
ATOM 772 N N . GLN A 1 96 ? -24.576 22.073 -2.124 1.00 49.91 96 GLN A N 1
ATOM 773 C CA . GLN A 1 96 ? -24.269 23.187 -3.035 1.00 49.91 96 GLN A CA 1
ATOM 774 C C . GLN A 1 96 ? -22.977 23.978 -2.777 1.00 49.91 96 GLN A C 1
ATOM 776 O O . GLN A 1 96 ? -22.680 24.843 -3.591 1.00 49.91 96 GLN A O 1
ATOM 781 N N . GLN A 1 97 ? -22.177 23.713 -1.733 1.00 45.28 97 GLN A N 1
ATOM 782 C CA . GLN A 1 97 ? -20.926 24.475 -1.510 1.00 45.28 97 GLN A CA 1
ATOM 783 C C . GLN A 1 97 ? -19.794 23.688 -0.822 1.00 45.28 97 GLN A C 1
ATOM 785 O O . GLN A 1 97 ? -19.130 24.208 0.073 1.00 45.28 97 GLN A O 1
ATOM 790 N N . ARG A 1 98 ? -19.531 22.439 -1.224 1.00 46.50 98 ARG A N 1
ATOM 791 C CA . ARG A 1 98 ? -18.217 21.829 -0.954 1.00 46.50 98 ARG A CA 1
ATOM 792 C C . ARG A 1 98 ? -17.467 21.646 -2.277 1.00 46.50 98 ARG A C 1
ATOM 794 O O . ARG A 1 98 ? -18.038 21.039 -3.181 1.00 46.50 98 ARG A O 1
ATOM 801 N N . PRO A 1 99 ? -16.249 22.210 -2.431 1.00 41.06 99 PRO A N 1
ATOM 802 C CA . PRO A 1 99 ? -15.428 21.988 -3.616 1.00 41.06 99 PRO A CA 1
ATOM 803 C C . PRO A 1 99 ? -15.209 20.486 -3.805 1.00 41.06 99 PRO A C 1
ATOM 805 O O . PRO A 1 99 ? -15.058 19.754 -2.828 1.00 41.06 99 PRO A O 1
ATOM 808 N N . ALA A 1 100 ? -15.215 20.042 -5.058 1.00 40.84 100 ALA A N 1
ATOM 809 C CA . ALA A 1 100 ? -15.219 18.647 -5.497 1.00 40.84 100 ALA A CA 1
ATOM 810 C C . ALA A 1 100 ? -13.914 17.856 -5.218 1.00 40.84 100 ALA A C 1
ATOM 812 O O . ALA A 1 100 ? -13.548 16.980 -5.991 1.00 40.84 100 ALA A O 1
ATOM 813 N N . GLU A 1 101 ? -13.219 18.138 -4.114 1.00 48.16 101 GLU A N 1
ATOM 814 C CA . GLU A 1 101 ? -12.025 17.407 -3.653 1.00 48.16 101 GLU A CA 1
ATOM 815 C C . GLU A 1 101 ? -12.335 16.389 -2.540 1.00 48.16 101 GLU A C 1
ATOM 817 O O . GLU A 1 101 ? -11.435 15.735 -2.014 1.00 48.16 101 GLU A O 1
ATOM 822 N N . GLN A 1 102 ? -13.609 16.212 -2.169 1.00 43.78 102 GLN A N 1
ATOM 823 C CA . GLN A 1 102 ? -13.998 15.121 -1.278 1.00 43.78 102 GLN A CA 1
ATOM 824 C C . GLN A 1 102 ? -14.011 13.803 -2.053 1.00 43.78 102 GLN A C 1
ATOM 826 O O . GLN A 1 102 ? -14.908 13.558 -2.858 1.00 43.78 102 GLN A O 1
ATOM 831 N N . MET A 1 103 ? -12.994 12.977 -1.778 1.00 43.22 103 MET A N 1
ATOM 832 C CA . MET A 1 103 ? -12.968 11.537 -2.048 1.00 43.22 103 MET A CA 1
ATOM 833 C C . MET A 1 103 ? -14.370 10.938 -1.870 1.00 43.22 103 MET A C 1
ATOM 835 O O . MET A 1 103 ? -15.039 11.224 -0.876 1.00 43.22 103 MET A O 1
ATOM 839 N N . GLY A 1 104 ? -14.832 10.215 -2.894 1.00 42.16 104 GLY A N 1
ATOM 840 C CA . GLY A 1 104 ? -16.221 9.796 -3.062 1.00 42.16 104 GLY A CA 1
ATOM 841 C C . GLY A 1 104 ? -16.766 9.017 -1.866 1.00 42.16 104 GLY A C 1
ATOM 842 O O . GLY A 1 104 ? -16.146 8.063 -1.408 1.00 42.16 104 GLY A O 1
ATOM 843 N N . GLY A 1 105 ? -17.957 9.407 -1.403 1.00 40.53 105 GLY A N 1
ATOM 844 C CA . GLY A 1 105 ? -18.644 8.889 -0.210 1.00 40.53 105 GLY A CA 1
ATOM 845 C C . GLY A 1 105 ? -19.118 7.427 -0.255 1.00 40.53 105 GLY A C 1
ATOM 846 O O . GLY A 1 105 ? -19.985 7.055 0.534 1.00 40.53 105 GLY A O 1
ATOM 847 N N . ASP A 1 106 ? -18.530 6.606 -1.125 1.00 52.19 106 ASP A N 1
ATOM 848 C CA . ASP A 1 106 ? -18.836 5.182 -1.321 1.00 52.19 106 ASP A CA 1
ATOM 849 C C . ASP A 1 106 ? -17.658 4.262 -0.909 1.00 52.19 106 ASP A C 1
ATOM 851 O O . ASP A 1 106 ? -17.638 3.074 -1.214 1.00 52.19 106 ASP A O 1
ATOM 855 N N . GLU A 1 107 ? -16.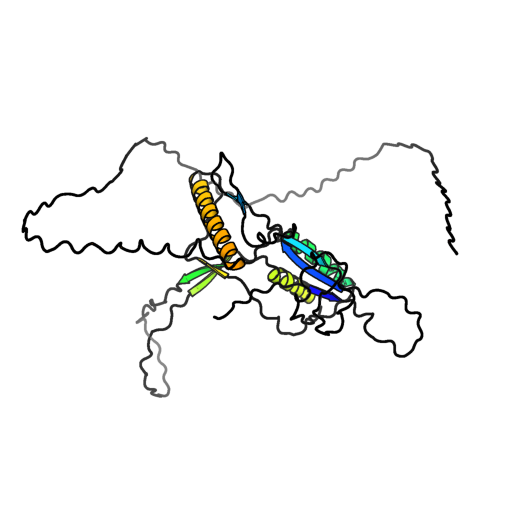619 4.793 -0.247 1.00 60.62 107 GLU A N 1
ATOM 856 C CA . GLU A 1 107 ? -15.312 4.112 -0.153 1.00 60.62 107 GLU A CA 1
ATOM 857 C C . GLU A 1 107 ? -15.293 2.868 0.765 1.00 60.62 107 GLU A C 1
ATOM 859 O O . GLU A 1 107 ? -14.436 1.997 0.607 1.00 60.62 107 GLU A O 1
ATOM 864 N N . TRP A 1 108 ? -16.257 2.718 1.685 1.00 69.69 108 TRP A N 1
ATOM 865 C CA . TRP A 1 108 ? -16.242 1.655 2.704 1.00 69.69 108 TRP A CA 1
ATOM 866 C C . TRP A 1 108 ? -17.548 0.850 2.777 1.00 69.69 108 TRP A C 1
ATOM 868 O O . TRP A 1 108 ? -18.104 0.641 3.855 1.00 69.69 108 TRP A O 1
ATOM 878 N N . ASP A 1 109 ? -18.001 0.324 1.636 1.00 62.53 109 ASP A N 1
ATOM 879 C CA . ASP A 1 109 ? -19.186 -0.551 1.516 1.00 62.53 109 ASP A CA 1
ATOM 880 C C . ASP A 1 109 ? -19.167 -1.791 2.436 1.00 62.53 109 ASP A C 1
ATOM 882 O O . ASP A 1 109 ? -20.199 -2.417 2.689 1.00 62.53 109 ASP A O 1
ATOM 886 N N . SER A 1 110 ? -17.993 -2.182 2.943 1.00 68.44 110 SER A N 1
ATOM 887 C CA . SER A 1 110 ? -17.823 -3.334 3.829 1.00 68.44 110 SER A CA 1
ATOM 888 C C . SER A 1 110 ? -17.018 -2.987 5.083 1.00 68.44 110 SER A C 1
ATOM 890 O O . SER A 1 110 ? -15.873 -3.416 5.233 1.00 68.44 110 SER A O 1
ATOM 892 N N . ALA A 1 111 ? -17.613 -2.212 5.991 1.00 75.88 111 ALA A N 1
ATOM 893 C CA . ALA A 1 111 ? -17.084 -2.027 7.339 1.00 75.88 111 ALA A CA 1
ATOM 894 C C . ALA A 1 111 ? -17.535 -3.179 8.252 1.00 75.88 111 ALA A C 1
ATOM 896 O O . ALA A 1 111 ? -18.730 -3.401 8.455 1.00 75.88 111 ALA A O 1
ATOM 897 N N . TYR A 1 112 ? -16.575 -3.900 8.832 1.00 83.50 112 TYR A N 1
ATOM 898 C CA . TYR A 1 112 ? -16.836 -4.941 9.824 1.00 83.50 112 TYR A CA 1
ATOM 899 C C . TYR A 1 112 ? -16.450 -4.416 11.204 1.00 83.50 112 TYR A C 1
ATOM 901 O O . TYR A 1 112 ? -15.340 -3.923 11.400 1.00 83.50 112 TYR A O 1
ATOM 909 N N . TYR A 1 113 ? -17.370 -4.504 12.165 1.00 87.31 113 TYR A N 1
ATOM 910 C CA . TYR A 1 113 ? -17.018 -4.281 13.563 1.00 87.31 113 TYR A CA 1
ATOM 911 C C . TYR A 1 113 ? -16.000 -5.343 13.974 1.00 87.31 113 TYR A C 1
ATOM 913 O O . TYR A 1 113 ? -16.305 -6.519 13.810 1.00 87.31 113 TYR A O 1
ATOM 921 N N . MET A 1 114 ? -14.835 -4.911 14.475 1.00 89.94 114 MET A N 1
ATOM 922 C CA . MET A 1 114 ? -13.730 -5.802 14.849 1.00 89.94 114 MET A CA 1
ATOM 923 C C . MET A 1 114 ? -13.575 -5.982 16.362 1.00 89.94 114 MET A C 1
ATOM 925 O O . MET A 1 114 ? -13.283 -7.076 16.820 1.00 89.94 114 MET A O 1
ATOM 929 N N . ALA A 1 115 ? -13.705 -4.921 17.160 1.00 92.75 115 ALA A N 1
ATOM 930 C CA . ALA A 1 115 ? -13.504 -5.001 18.607 1.00 92.75 115 ALA A CA 1
ATOM 931 C C . ALA A 1 115 ? -14.027 -3.759 19.335 1.00 92.75 115 ALA A C 1
ATOM 933 O O . ALA A 1 115 ? -14.252 -2.704 18.736 1.00 92.75 115 ALA A O 1
ATOM 934 N N . SER A 1 116 ? -14.161 -3.870 20.658 1.00 93.00 116 SER A N 1
ATOM 935 C CA . SER A 1 116 ? -14.240 -2.721 21.561 1.00 93.00 116 SER A CA 1
ATOM 936 C C . SER A 1 116 ? -12.901 -2.563 22.267 1.00 93.00 116 SER A C 1
ATOM 938 O O . SER A 1 116 ? -12.293 -3.550 22.672 1.00 93.00 116 SER A O 1
ATOM 940 N N . MET A 1 117 ? -12.451 -1.325 22.434 1.00 94.94 117 MET A N 1
ATOM 941 C CA . MET A 1 117 ? -11.214 -1.017 23.142 1.00 94.94 117 MET A CA 1
ATOM 942 C C . MET A 1 117 ? -11.434 0.133 24.121 1.00 94.94 117 MET A C 1
ATOM 944 O O . MET A 1 117 ? -12.334 0.958 23.948 1.00 94.94 117 MET A O 1
ATOM 948 N N . THR A 1 118 ? -10.610 0.186 25.163 1.00 95.62 118 THR A N 1
ATOM 949 C CA . THR A 1 118 ? -10.587 1.317 26.095 1.00 95.62 118 THR A CA 1
ATOM 950 C C . THR A 1 118 ? -9.785 2.478 25.503 1.00 95.62 118 THR A C 1
ATOM 952 O O . THR A 1 118 ? -9.000 2.295 24.573 1.00 95.62 118 THR A O 1
ATOM 955 N N . GLY A 1 119 ? -9.932 3.679 26.071 1.00 94.19 119 GLY A N 1
ATOM 956 C CA . GLY A 1 119 ? -9.143 4.843 25.646 1.00 94.19 119 GLY A CA 1
ATOM 957 C C . GLY A 1 119 ? -7.625 4.638 25.771 1.00 94.19 119 GLY A C 1
ATOM 958 O O . GLY A 1 119 ? -6.884 5.081 24.902 1.00 94.19 119 GLY A O 1
ATOM 959 N N . ALA A 1 120 ? -7.164 3.901 26.788 1.00 95.81 120 ALA A N 1
ATOM 960 C CA . ALA A 1 120 ? -5.740 3.594 26.969 1.00 95.81 120 ALA A CA 1
ATOM 961 C C . ALA A 1 120 ? -5.192 2.666 25.868 1.00 95.81 120 ALA A C 1
ATOM 963 O O . ALA A 1 120 ? -4.071 2.835 25.386 1.00 95.81 120 ALA A O 1
ATOM 964 N N . VAL A 1 121 ? -6.000 1.695 25.429 1.00 96.88 121 VAL A N 1
ATOM 965 C CA . VAL A 1 121 ? -5.636 0.825 24.303 1.00 96.88 121 VAL A CA 1
ATOM 966 C C . VAL A 1 121 ? -5.614 1.612 22.994 1.00 96.88 121 VAL A C 1
ATOM 968 O O . VAL A 1 121 ? -4.726 1.400 22.174 1.00 96.88 121 VAL A O 1
ATOM 971 N N . PHE A 1 122 ? -6.544 2.552 22.812 1.00 96.00 122 PHE A N 1
ATOM 972 C CA . PHE A 1 122 ? -6.551 3.433 21.645 1.00 96.00 122 PHE A CA 1
ATOM 973 C C . PHE A 1 122 ? -5.275 4.284 21.546 1.00 96.00 122 PHE A C 1
ATOM 975 O O . PHE A 1 122 ? -4.675 4.352 20.477 1.00 96.00 122 PHE A O 1
ATOM 982 N N . GLU A 1 123 ? -4.814 4.876 22.650 1.00 96.44 123 GLU A N 1
ATOM 983 C CA . GLU A 1 123 ? -3.541 5.612 22.685 1.00 96.44 123 GLU A CA 1
ATOM 984 C C . GLU A 1 123 ? -2.357 4.719 22.285 1.00 96.44 123 GLU A C 1
ATOM 986 O O . GLU A 1 123 ? -1.543 5.092 21.439 1.00 96.44 123 GLU A O 1
ATOM 991 N N . THR A 1 124 ? -2.317 3.493 22.813 1.00 96.75 124 THR A N 1
ATOM 992 C CA . THR A 1 124 ? -1.293 2.498 22.454 1.00 96.75 124 THR A CA 1
ATOM 993 C C . THR A 1 124 ? -1.335 2.157 20.962 1.00 96.75 124 THR A C 1
ATOM 995 O O . THR A 1 124 ? -0.291 2.069 20.318 1.00 96.75 124 THR A O 1
ATOM 998 N N . LEU A 1 125 ? -2.534 2.002 20.393 1.00 97.06 125 LEU A N 1
ATOM 999 C CA . LEU A 1 125 ? -2.726 1.724 18.970 1.00 97.06 125 LEU A CA 1
ATOM 1000 C C . LEU A 1 125 ? -2.172 2.854 18.092 1.00 97.06 125 LEU A C 1
ATOM 1002 O O . LEU A 1 125 ? -1.498 2.580 17.100 1.00 97.06 125 LEU A O 1
ATOM 1006 N N . LEU A 1 126 ? -2.412 4.117 18.464 1.00 97.06 126 LEU A N 1
ATOM 1007 C CA . LEU A 1 126 ? -1.878 5.270 17.734 1.00 97.06 126 LEU A CA 1
ATOM 1008 C C . LEU A 1 126 ? -0.347 5.288 17.756 1.00 97.06 126 LEU A C 1
ATOM 1010 O O . LEU A 1 126 ? 0.268 5.445 16.703 1.00 97.06 126 LEU A O 1
ATOM 1014 N N . LEU A 1 127 ? 0.275 5.053 18.912 1.00 97.62 127 LEU A N 1
ATOM 1015 C CA . LEU A 1 127 ? 1.736 4.970 19.011 1.00 97.62 127 LEU A CA 1
ATOM 1016 C C . LEU A 1 127 ? 2.297 3.836 18.142 1.00 97.62 127 LEU A C 1
ATOM 1018 O O . LEU A 1 127 ? 3.238 4.051 17.380 1.00 97.62 127 LEU A O 1
ATOM 1022 N N . LYS A 1 128 ? 1.667 2.655 18.175 1.00 97.94 128 LYS A N 1
ATOM 1023 C CA . LYS A 1 128 ? 2.059 1.522 17.325 1.00 97.94 128 LYS A CA 1
ATOM 1024 C C . LYS A 1 128 ? 1.872 1.787 15.836 1.00 97.94 128 LYS A C 1
ATOM 1026 O O . LYS A 1 128 ? 2.646 1.271 15.032 1.00 97.94 128 LYS A O 1
ATOM 1031 N N . SER A 1 129 ? 0.897 2.608 15.454 1.00 97.12 129 SER A N 1
ATOM 1032 C CA . SER A 1 129 ? 0.729 3.006 14.055 1.00 97.12 129 SER A CA 1
ATOM 1033 C C . SER A 1 129 ? 1.877 3.887 13.549 1.00 97.12 129 SER A C 1
ATOM 1035 O O . SER A 1 129 ? 2.301 3.728 12.406 1.00 97.12 129 SER A O 1
ATOM 1037 N N . LEU A 1 130 ? 2.426 4.758 14.405 1.00 96.88 130 LEU A N 1
ATOM 1038 C CA . LEU A 1 130 ? 3.589 5.586 14.076 1.00 96.88 130 LEU A CA 1
ATOM 1039 C C . LEU A 1 130 ? 4.862 4.736 13.988 1.00 96.88 130 LEU A C 1
ATOM 1041 O O . LEU A 1 130 ? 5.569 4.795 12.985 1.00 96.88 130 LEU A O 1
ATOM 1045 N N . GLU A 1 131 ? 5.087 3.867 14.977 1.00 97.56 131 GLU A N 1
ATOM 1046 C CA . GLU A 1 131 ? 6.213 2.921 14.992 1.00 97.56 131 GLU A CA 1
ATOM 1047 C C . GLU A 1 131 ? 6.208 2.008 13.756 1.00 97.56 131 GLU A C 1
ATOM 1049 O O . GLU A 1 131 ? 7.261 1.684 13.205 1.00 97.56 131 GLU A O 1
ATOM 1054 N N . TYR A 1 132 ? 5.027 1.614 13.266 1.00 97.06 132 TYR A N 1
ATOM 1055 C CA . TYR A 1 132 ? 4.923 0.804 12.054 1.00 97.06 132 TYR A CA 1
ATOM 1056 C C . TYR A 1 132 ? 5.574 1.488 10.846 1.00 97.06 132 TYR A C 1
ATOM 1058 O O . TYR A 1 132 ? 6.310 0.833 10.107 1.00 97.06 132 TYR A O 1
ATOM 1066 N N . VAL A 1 133 ? 5.333 2.788 10.651 1.00 95.94 133 VAL A N 1
ATOM 1067 C CA . VAL A 1 133 ? 5.890 3.557 9.526 1.00 95.94 133 VAL A CA 1
ATOM 1068 C C . VAL A 1 133 ? 7.397 3.757 9.664 1.00 95.94 133 VAL A C 1
ATOM 1070 O O . VAL A 1 133 ? 8.106 3.754 8.660 1.00 95.94 133 VAL A O 1
ATOM 1073 N N . GLU A 1 134 ? 7.916 3.855 10.888 1.00 95.88 134 GLU A N 1
ATOM 1074 C CA . GLU A 1 134 ? 9.363 3.939 11.121 1.00 95.88 134 GLU A CA 1
ATOM 1075 C C . GLU A 1 134 ? 10.100 2.689 10.621 1.00 95.88 134 GLU A C 1
ATOM 1077 O O . GLU A 1 134 ? 11.182 2.810 10.036 1.00 95.88 134 GLU A O 1
ATOM 1082 N N . HIS A 1 135 ? 9.481 1.515 10.785 1.00 96.19 135 HIS A N 1
ATOM 1083 C CA . HIS A 1 135 ? 9.999 0.225 10.319 1.00 96.19 135 HIS A CA 1
ATOM 1084 C C . HIS A 1 135 ? 9.650 -0.072 8.851 1.00 96.19 135 HIS A C 1
ATOM 1086 O O . HIS A 1 135 ? 10.401 -0.760 8.162 1.00 96.19 135 HIS A O 1
ATOM 1092 N N . HIS A 1 136 ? 8.540 0.473 8.349 1.00 94.75 136 HIS A N 1
ATOM 1093 C CA . HIS A 1 136 ? 8.028 0.248 6.994 1.00 94.75 136 HIS A CA 1
ATOM 1094 C C . HIS A 1 136 ? 7.921 1.568 6.231 1.00 94.75 136 HIS A C 1
ATOM 1096 O O . HIS A 1 136 ? 6.849 1.957 5.772 1.00 94.75 136 HIS A O 1
ATOM 1102 N N . ARG A 1 137 ? 9.056 2.257 6.071 1.00 93.25 137 ARG A N 1
ATOM 1103 C CA . ARG A 1 137 ? 9.112 3.607 5.478 1.00 93.25 137 ARG A CA 1
ATOM 1104 C C . ARG A 1 137 ? 8.603 3.702 4.042 1.00 93.25 137 ARG A C 1
ATOM 1106 O O . ARG A 1 137 ? 8.320 4.797 3.569 1.00 93.25 137 ARG A O 1
ATOM 1113 N N . ARG A 1 138 ? 8.538 2.583 3.321 1.00 92.25 138 ARG A N 1
ATOM 1114 C CA . ARG A 1 138 ? 8.090 2.531 1.927 1.00 92.25 138 ARG A CA 1
ATOM 1115 C C . ARG A 1 138 ? 6.796 1.750 1.832 1.00 92.25 138 ARG A C 1
ATOM 1117 O O . ARG A 1 138 ? 6.708 0.643 2.358 1.00 92.25 138 ARG A O 1
ATOM 1124 N N . TYR A 1 139 ? 5.824 2.315 1.132 1.00 92.62 139 TYR A N 1
ATOM 1125 C CA . TYR A 1 139 ? 4.593 1.642 0.763 1.00 92.62 139 TYR A CA 1
ATOM 1126 C C . TYR A 1 139 ? 4.857 0.720 -0.430 1.00 92.62 139 TYR A C 1
ATOM 1128 O O . TYR A 1 139 ? 5.370 1.156 -1.465 1.00 92.62 139 TYR A O 1
ATOM 1136 N N . GLN A 1 140 ? 4.514 -0.558 -0.281 1.00 92.31 140 GLN A N 1
ATOM 1137 C CA . GLN A 1 140 ? 4.689 -1.565 -1.322 1.00 92.31 140 GLN A CA 1
ATOM 1138 C C . GLN A 1 140 ? 3.428 -2.433 -1.423 1.00 92.31 140 GLN A C 1
ATOM 1140 O O . GLN A 1 140 ? 3.191 -3.278 -0.557 1.00 92.31 140 GLN A O 1
ATOM 1145 N N . PRO A 1 141 ? 2.603 -2.255 -2.471 1.00 90.31 141 PRO A N 1
ATOM 1146 C CA . PRO A 1 141 ? 1.288 -2.891 -2.552 1.00 90.31 141 PRO A CA 1
ATOM 1147 C C . PRO A 1 141 ? 1.317 -4.360 -3.003 1.00 90.31 141 PRO A C 1
ATOM 1149 O O . PRO A 1 141 ? 0.264 -4.989 -3.073 1.00 90.31 141 PRO A O 1
ATOM 1152 N N . PHE A 1 142 ? 2.488 -4.908 -3.333 1.00 91.94 142 PHE A N 1
ATOM 1153 C CA . PHE A 1 142 ? 2.646 -6.274 -3.827 1.00 91.94 142 PHE A CA 1
ATOM 1154 C C . PHE A 1 142 ? 3.775 -7.012 -3.111 1.00 91.94 142 PHE A C 1
ATOM 1156 O O . PHE A 1 142 ? 4.688 -6.401 -2.549 1.00 91.94 142 PHE A O 1
ATOM 1163 N N . ALA A 1 143 ? 3.720 -8.335 -3.180 1.00 94.19 143 ALA A N 1
ATOM 1164 C CA . ALA A 1 143 ? 4.779 -9.237 -2.758 1.00 94.19 143 ALA A CA 1
ATOM 1165 C C . ALA A 1 143 ? 5.345 -9.989 -3.969 1.00 94.19 143 ALA A C 1
ATOM 1167 O O . ALA A 1 143 ? 4.654 -10.188 -4.972 1.00 94.19 143 ALA A O 1
ATOM 1168 N N . VAL A 1 144 ? 6.608 -10.401 -3.883 1.00 94.50 144 VAL A N 1
ATOM 1169 C CA . VAL A 1 144 ? 7.308 -11.132 -4.947 1.00 94.50 144 VAL A CA 1
ATOM 1170 C C . VAL A 1 144 ? 7.679 -12.519 -4.450 1.00 94.50 144 VAL A C 1
ATOM 1172 O O . VAL A 1 144 ? 8.252 -12.659 -3.370 1.00 94.50 144 VAL A O 1
ATOM 1175 N N . TYR A 1 145 ? 7.385 -13.530 -5.258 1.00 95.38 145 TYR A N 1
ATOM 1176 C CA . TYR A 1 145 ? 7.636 -14.938 -4.975 1.00 95.38 145 TYR A CA 1
ATOM 1177 C C . TYR A 1 145 ? 8.452 -15.568 -6.110 1.00 95.38 145 TYR A C 1
ATOM 1179 O O . TYR A 1 145 ? 8.218 -15.253 -7.277 1.00 95.38 145 TYR A O 1
ATOM 1187 N N . SER A 1 146 ? 9.371 -16.488 -5.800 1.00 94.19 146 SER A N 1
ATOM 1188 C CA . SER A 1 146 ? 9.890 -17.419 -6.808 1.00 94.19 146 SER A CA 1
ATOM 1189 C C . SER A 1 146 ? 9.062 -18.692 -6.851 1.00 94.19 146 SER A C 1
ATOM 1191 O O . SER A 1 146 ? 8.641 -19.205 -5.810 1.00 94.19 146 SER A O 1
ATOM 1193 N N . GLN A 1 147 ? 8.866 -19.215 -8.060 1.00 90.50 147 GLN A N 1
ATOM 1194 C CA . GLN A 1 147 ? 8.302 -20.545 -8.277 1.00 90.50 147 GLN A CA 1
ATOM 1195 C C . GLN A 1 147 ? 9.438 -21.516 -8.564 1.00 90.50 147 GLN A C 1
ATOM 1197 O O . GLN A 1 147 ? 10.034 -21.489 -9.638 1.00 90.50 147 GLN A O 1
ATOM 1202 N N . ILE A 1 148 ? 9.745 -22.369 -7.590 1.00 84.94 148 ILE A N 1
ATOM 1203 C CA . ILE A 1 148 ? 10.747 -23.419 -7.753 1.00 84.94 148 ILE A CA 1
ATOM 1204 C C . ILE A 1 148 ? 9.978 -24.703 -8.071 1.00 84.94 148 ILE A C 1
ATOM 1206 O O . ILE A 1 148 ? 9.143 -25.107 -7.251 1.00 84.94 148 ILE A O 1
ATOM 1210 N N . PRO A 1 149 ? 10.203 -25.339 -9.237 1.00 84.31 149 PRO A N 1
ATOM 1211 C CA . PRO A 1 149 ? 9.669 -26.669 -9.493 1.00 84.31 149 PRO A CA 1
ATOM 1212 C C . PRO A 1 149 ? 10.109 -27.575 -8.347 1.00 84.31 149 PRO A C 1
ATOM 1214 O O . PRO A 1 149 ? 11.306 -27.690 -8.077 1.00 84.31 149 PRO A O 1
ATOM 1217 N N . THR A 1 150 ? 9.164 -28.183 -7.630 1.00 84.38 150 THR A N 1
ATOM 1218 C CA . THR A 1 150 ? 9.542 -29.242 -6.692 1.00 84.38 150 THR A CA 1
ATOM 1219 C C . THR A 1 150 ? 10.140 -30.347 -7.533 1.00 84.38 150 THR A C 1
ATOM 1221 O O . THR A 1 150 ? 9.451 -30.855 -8.423 1.00 84.38 150 THR A O 1
ATOM 1224 N N . ALA A 1 151 ? 11.405 -30.684 -7.280 1.00 79.12 151 ALA A N 1
ATOM 1225 C CA . ALA A 1 151 ? 11.985 -31.892 -7.830 1.00 79.12 151 ALA A CA 1
ATOM 1226 C C . ALA A 1 151 ? 11.003 -33.025 -7.524 1.00 79.12 151 ALA A C 1
ATOM 1228 O O . ALA A 1 151 ? 10.638 -33.250 -6.370 1.00 79.12 151 ALA A O 1
ATOM 1229 N N . THR A 1 152 ? 10.465 -33.628 -8.578 1.00 74.38 152 THR A N 1
ATOM 1230 C CA . THR A 1 152 ? 9.723 -34.872 -8.456 1.00 74.38 152 THR A CA 1
ATOM 1231 C C . THR A 1 152 ? 10.770 -35.841 -7.935 1.00 74.38 152 THR A C 1
ATOM 1233 O O . THR A 1 152 ? 11.788 -36.031 -8.600 1.00 74.38 152 THR A O 1
ATOM 1236 N N . ASP A 1 153 ? 10.609 -36.309 -6.695 1.00 67.62 153 ASP A N 1
ATOM 1237 C CA . ASP A 1 153 ? 11.469 -37.321 -6.073 1.00 67.62 153 ASP A CA 1
ATOM 1238 C C . ASP A 1 153 ? 11.285 -38.645 -6.839 1.00 67.62 153 ASP A C 1
ATOM 1240 O O . ASP A 1 153 ? 10.742 -39.624 -6.339 1.00 67.62 153 ASP A O 1
ATOM 1244 N N . ASP A 1 154 ? 11.715 -38.664 -8.100 1.00 65.94 154 ASP A N 1
ATOM 1245 C CA . ASP A 1 154 ? 11.775 -39.850 -8.951 1.00 65.94 154 ASP A CA 1
ATOM 1246 C C . ASP A 1 154 ? 12.987 -40.719 -8.569 1.00 65.94 154 ASP A C 1
ATOM 1248 O O . ASP A 1 154 ? 13.142 -41.828 -9.070 1.00 65.94 154 ASP A O 1
ATOM 1252 N N . ASN A 1 155 ? 13.807 -40.254 -7.618 1.00 60.47 155 ASN A N 1
ATOM 1253 C CA . ASN A 1 155 ? 14.844 -41.036 -6.958 1.00 60.47 155 ASN A CA 1
ATOM 1254 C C . ASN A 1 155 ? 14.332 -41.642 -5.641 1.00 60.47 155 ASN A C 1
ATOM 1256 O O . ASN A 1 155 ? 14.991 -41.556 -4.605 1.00 60.47 155 ASN A O 1
ATOM 1260 N N . GLN A 1 156 ? 13.202 -42.355 -5.688 1.00 58.72 156 GLN A N 1
ATOM 1261 C CA . GLN A 1 156 ? 13.149 -43.602 -4.924 1.00 58.72 156 GLN A CA 1
ATOM 1262 C C . GLN A 1 156 ? 14.116 -44.569 -5.612 1.00 58.72 156 GLN A C 1
ATOM 1264 O O . GLN A 1 156 ? 13.709 -45.442 -6.373 1.00 58.72 156 GLN A O 1
ATOM 1269 N N . GLU A 1 157 ? 15.420 -44.362 -5.391 1.00 61.84 157 GLU A N 1
ATOM 1270 C CA . GLU A 1 157 ? 16.375 -45.446 -5.545 1.00 61.84 157 GLU A CA 1
ATOM 1271 C C . GLU A 1 157 ? 15.860 -46.550 -4.631 1.00 61.84 157 GLU A C 1
ATOM 1273 O O . GLU A 1 157 ? 15.775 -46.390 -3.411 1.00 61.84 157 GLU A O 1
ATOM 1278 N N . GLU A 1 158 ? 15.392 -47.621 -5.260 1.00 62.12 158 GLU A N 1
ATOM 1279 C CA . GLU A 1 158 ? 15.117 -48.884 -4.615 1.00 62.12 158 GLU A CA 1
ATOM 1280 C C . GLU A 1 158 ? 16.359 -49.235 -3.784 1.00 62.12 158 GLU A C 1
ATOM 1282 O O . GLU A 1 158 ? 17.349 -49.748 -4.306 1.00 62.12 158 GLU A O 1
ATOM 1287 N N . GLU A 1 159 ? 16.321 -48.958 -2.476 1.00 63.16 159 GLU A N 1
ATOM 1288 C CA . GLU A 1 159 ? 17.118 -49.685 -1.490 1.00 63.16 159 GLU A CA 1
ATOM 1289 C C . GLU A 1 159 ? 16.584 -51.126 -1.459 1.00 63.16 159 GLU A C 1
ATOM 1291 O O . GLU A 1 159 ? 15.969 -51.596 -0.500 1.00 63.16 159 GLU A O 1
ATOM 1296 N N . GLU A 1 160 ? 16.766 -51.825 -2.578 1.00 60.97 160 GLU A N 1
ATOM 1297 C CA . GLU A 1 160 ? 16.618 -53.256 -2.669 1.00 60.97 160 GLU A CA 1
ATOM 1298 C C . GLU A 1 160 ? 17.867 -53.911 -2.062 1.00 60.97 160 GLU A C 1
ATOM 1300 O O . GLU A 1 160 ? 19.003 -53.733 -2.494 1.00 60.97 160 GLU A O 1
ATOM 1305 N N . GLU A 1 161 ? 17.573 -54.731 -1.056 1.00 53.09 161 GLU A N 1
ATOM 1306 C CA . GLU A 1 161 ? 18.345 -55.874 -0.573 1.00 53.09 161 GLU A CA 1
ATOM 1307 C C . GLU A 1 161 ? 19.440 -55.641 0.478 1.00 53.09 161 GLU A C 1
ATOM 1309 O O . GLU A 1 161 ? 20.630 -55.478 0.214 1.00 53.09 161 GLU A O 1
ATOM 1314 N N . GLY A 1 162 ? 19.016 -55.836 1.732 1.00 49.06 162 GLY A N 1
ATOM 1315 C CA . GLY A 1 162 ? 19.903 -56.015 2.877 1.00 49.06 162 GLY A CA 1
ATOM 1316 C C . GLY A 1 162 ? 19.366 -56.854 4.043 1.00 49.06 162 GLY A C 1
ATOM 1317 O O . GLY A 1 162 ? 19.878 -56.708 5.139 1.00 49.06 162 GLY A O 1
ATOM 1318 N N . GLY A 1 163 ? 18.369 -57.723 3.832 1.00 44.06 163 GLY A N 1
ATOM 1319 C CA . GLY A 1 163 ? 18.154 -58.965 4.598 1.00 44.06 163 GLY A CA 1
ATOM 1320 C C . GLY A 1 163 ? 17.854 -58.939 6.115 1.00 44.06 163 GLY A C 1
ATOM 1321 O O . GLY A 1 163 ? 18.728 -58.722 6.945 1.00 44.06 163 GLY A O 1
ATOM 1322 N N . GLY A 1 164 ? 16.677 -59.476 6.469 1.00 47.75 164 GLY A N 1
ATOM 1323 C CA . GLY A 1 164 ? 16.577 -60.522 7.499 1.00 47.75 164 GLY A CA 1
ATOM 1324 C C . GLY A 1 164 ? 15.748 -60.207 8.747 1.00 47.75 164 GLY A C 1
ATOM 1325 O O . GLY A 1 164 ? 16.234 -59.578 9.679 1.00 47.75 164 GLY A O 1
ATOM 1326 N N . GLY A 1 165 ? 14.545 -60.786 8.839 1.00 45.66 165 GLY A N 1
ATOM 1327 C CA . GLY A 1 165 ? 13.854 -60.930 10.124 1.00 45.66 165 GLY A CA 1
ATOM 1328 C C . GLY A 1 165 ? 12.353 -61.161 10.011 1.00 45.66 165 GLY A C 1
ATOM 1329 O O . GLY A 1 165 ? 11.577 -60.221 10.000 1.00 45.66 165 GLY A O 1
ATOM 1330 N N . SER A 1 166 ? 11.968 -62.430 9.935 1.00 58.47 166 SER A N 1
ATOM 1331 C CA . SER A 1 166 ? 10.602 -62.961 9.949 1.00 58.47 166 SER A CA 1
ATOM 1332 C C . SER A 1 166 ? 9.732 -62.472 11.116 1.00 58.47 166 SER A C 1
ATOM 1334 O O . SER A 1 166 ? 10.141 -62.645 12.260 1.00 58.47 166 SER A O 1
ATOM 1336 N N . ASP A 1 167 ? 8.493 -62.047 10.847 1.00 48.56 167 ASP A N 1
ATOM 1337 C CA . ASP A 1 167 ? 7.318 -62.702 11.439 1.00 48.56 167 ASP A CA 1
ATOM 1338 C C . ASP A 1 167 ? 6.002 -62.336 10.734 1.00 48.56 167 ASP A C 1
ATOM 1340 O O . ASP A 1 167 ? 5.857 -61.286 10.113 1.00 48.56 167 ASP A O 1
ATOM 1344 N N . ALA A 1 168 ? 5.082 -63.295 10.766 1.00 60.06 168 ALA A N 1
ATOM 1345 C CA . ALA A 1 168 ? 3.955 -63.458 9.857 1.00 60.06 168 ALA A CA 1
ATOM 1346 C C . ALA A 1 168 ? 2.623 -62.847 10.344 1.00 60.06 168 ALA A C 1
ATOM 1348 O O . ALA A 1 168 ? 2.467 -62.517 11.518 1.00 60.06 168 ALA A O 1
ATOM 1349 N N . SER A 1 169 ? 1.635 -62.880 9.430 1.00 55.31 169 SER A N 1
ATOM 1350 C CA . SER A 1 169 ? 0.191 -62.545 9.530 1.00 55.31 169 SER A CA 1
ATOM 1351 C C . SER A 1 169 ? -0.140 -61.074 9.201 1.00 55.31 169 SER A C 1
ATOM 1353 O O . SER A 1 169 ? 0.578 -60.185 9.622 1.00 55.31 169 SER A O 1
ATOM 1355 N N . ASP A 1 170 ? -1.156 -60.695 8.418 1.00 44.69 170 ASP A N 1
ATOM 1356 C CA . ASP A 1 170 ? -2.410 -61.343 8.013 1.00 44.69 170 ASP A CA 1
ATOM 1357 C C . ASP A 1 170 ? -3.081 -60.546 6.853 1.00 44.69 170 ASP A C 1
ATOM 1359 O O . ASP A 1 170 ? -2.868 -59.343 6.715 1.00 44.69 170 ASP A O 1
ATOM 1363 N N . SER A 1 171 ? -3.955 -61.212 6.083 1.00 45.75 171 SER A N 1
ATOM 1364 C CA . SER A 1 171 ? -5.088 -60.681 5.280 1.00 45.75 171 SER A CA 1
ATOM 1365 C C . SER A 1 171 ? -4.818 -59.582 4.226 1.00 45.75 171 SER A C 1
ATOM 1367 O O . SER A 1 171 ? -4.855 -58.391 4.496 1.00 45.75 171 SER A O 1
ATOM 1369 N N . THR A 1 172 ? -4.507 -59.918 2.971 1.00 51.31 172 THR A N 1
ATOM 1370 C CA . THR A 1 172 ? -5.452 -60.153 1.846 1.00 51.31 172 THR A CA 1
ATOM 1371 C C . THR A 1 172 ? -6.712 -59.265 1.804 1.00 51.31 172 THR A C 1
ATOM 1373 O O . THR A 1 172 ? -7.757 -59.637 2.333 1.00 51.31 172 THR A O 1
ATOM 1376 N N . SER A 1 173 ? -6.674 -58.176 1.027 1.00 44.31 173 SER A N 1
ATOM 1377 C CA . SER A 1 173 ? -7.843 -57.717 0.257 1.00 44.31 173 SER A CA 1
ATOM 1378 C C . SER A 1 173 ? -7.386 -57.103 -1.072 1.00 44.31 173 SER A C 1
ATOM 1380 O O . SER A 1 173 ? -6.666 -56.111 -1.109 1.00 44.31 173 SER A O 1
ATOM 1382 N N . GLY A 1 174 ? -7.732 -57.776 -2.172 1.00 48.59 174 GLY A N 1
ATOM 1383 C CA . GLY A 1 174 ? -7.419 -57.348 -3.532 1.00 48.59 174 GLY A CA 1
ATOM 1384 C C . GLY A 1 174 ? -8.399 -56.278 -4.000 1.00 48.59 174 GLY A C 1
ATOM 1385 O O . GLY A 1 174 ? -9.578 -56.568 -4.198 1.00 48.59 174 GLY A O 1
ATOM 1386 N N . GLY A 1 175 ? -7.900 -55.057 -4.183 1.00 43.81 175 GLY A N 1
ATOM 1387 C CA . GLY A 1 175 ? -8.573 -53.979 -4.900 1.00 43.81 175 GLY A CA 1
ATOM 1388 C C . GLY A 1 175 ? -7.911 -53.793 -6.261 1.00 43.81 175 GLY A C 1
ATOM 1389 O O . GLY A 1 175 ? -6.694 -53.650 -6.340 1.00 43.81 175 GLY A O 1
ATOM 1390 N N . ALA A 1 176 ? -8.704 -53.856 -7.329 1.00 48.84 176 ALA A N 1
ATOM 1391 C CA . ALA A 1 176 ? -8.256 -53.628 -8.694 1.00 48.84 176 ALA A CA 1
ATOM 1392 C C . ALA A 1 176 ? -7.606 -52.238 -8.814 1.00 48.84 176 ALA A C 1
ATOM 1394 O O . ALA A 1 176 ? -8.238 -51.227 -8.523 1.00 48.84 176 ALA A O 1
ATOM 1395 N N . SER A 1 177 ? -6.339 -52.215 -9.229 1.00 45.81 177 SER A N 1
ATOM 1396 C CA . SER A 1 177 ? -5.608 -51.004 -9.592 1.00 45.81 177 SER A CA 1
ATOM 1397 C C . SER A 1 177 ? -6.204 -50.462 -10.892 1.00 45.81 177 SER A C 1
ATOM 1399 O O . SER A 1 177 ? -5.937 -50.970 -11.982 1.00 45.81 177 SER A O 1
ATOM 1401 N N . GLU A 1 178 ? -7.101 -49.487 -10.759 1.00 51.94 178 GLU A N 1
ATOM 1402 C CA . GLU A 1 178 ? -7.518 -48.627 -11.862 1.00 51.94 178 GLU A CA 1
ATOM 1403 C C . GLU A 1 178 ? -6.316 -47.762 -12.259 1.00 51.94 178 GLU A C 1
ATOM 1405 O O . GLU A 1 178 ? -5.682 -47.139 -11.407 1.00 51.94 178 GLU A O 1
ATOM 1410 N N . GLY A 1 179 ? -5.964 -47.786 -13.548 1.00 48.38 179 GLY A N 1
ATOM 1411 C CA . GLY A 1 179 ? -4.856 -47.020 -14.109 1.00 48.38 179 GLY A CA 1
ATOM 1412 C C . GLY A 1 179 ? -5.059 -45.529 -13.864 1.00 48.38 179 GLY A C 1
ATOM 1413 O O . GLY A 1 179 ? -5.886 -44.902 -14.521 1.00 48.38 179 GLY A O 1
ATOM 1414 N N . GLY A 1 180 ? -4.327 -44.994 -12.890 1.00 52.53 180 GLY A N 1
ATOM 1415 C CA . GLY A 1 180 ? -4.308 -43.576 -12.575 1.00 52.53 180 GLY A CA 1
ATOM 1416 C C . GLY A 1 180 ? -3.621 -42.806 -13.694 1.00 52.53 180 GLY A C 1
ATOM 1417 O O . GLY A 1 180 ? -2.463 -43.064 -14.020 1.00 52.53 180 GLY A O 1
ATOM 1418 N N . ASP A 1 181 ? -4.348 -41.868 -14.291 1.00 58.34 181 ASP A N 1
ATOM 1419 C CA . ASP A 1 181 ? -3.791 -40.873 -15.196 1.00 58.34 181 ASP A CA 1
ATOM 1420 C C . ASP A 1 181 ? -2.733 -40.050 -14.439 1.00 58.34 181 ASP A C 1
ATOM 1422 O O . ASP A 1 181 ? -3.067 -39.173 -13.643 1.00 58.34 181 ASP A O 1
ATOM 1426 N N . ASN A 1 182 ? -1.449 -40.311 -14.701 1.00 63.09 182 ASN A N 1
ATOM 1427 C CA . ASN A 1 182 ? -0.292 -39.618 -14.111 1.00 63.09 182 ASN A CA 1
ATOM 1428 C C . ASN A 1 182 ? -0.134 -38.152 -14.583 1.00 63.09 182 ASN A C 1
ATOM 1430 O O . ASN A 1 182 ? 0.971 -37.623 -14.637 1.00 63.09 182 ASN A O 1
ATOM 1434 N N . ASN A 1 183 ? -1.230 -37.468 -14.914 1.00 74.62 183 ASN A N 1
ATOM 1435 C CA . ASN A 1 183 ? -1.246 -36.054 -15.291 1.00 74.62 183 ASN A CA 1
ATOM 1436 C C . ASN A 1 183 ? -1.533 -35.159 -14.075 1.00 74.62 183 ASN A C 1
ATOM 1438 O O . ASN A 1 183 ? -2.348 -34.236 -14.154 1.00 74.62 183 ASN A O 1
ATOM 1442 N N . ALA A 1 184 ? -0.898 -35.432 -12.932 1.00 75.50 184 ALA A N 1
ATOM 1443 C CA . ALA A 1 184 ? -0.898 -34.457 -11.852 1.00 75.50 184 ALA A CA 1
ATOM 1444 C C . ALA A 1 184 ? -0.153 -33.203 -12.353 1.00 75.50 184 ALA A C 1
ATOM 1446 O O . ALA A 1 184 ? 0.950 -33.333 -12.892 1.00 75.50 184 ALA A O 1
ATOM 1447 N N . PRO A 1 185 ? -0.742 -31.997 -12.252 1.00 75.50 185 PRO A N 1
ATOM 1448 C CA . PRO A 1 185 ? -0.036 -30.778 -12.620 1.00 75.50 185 PRO A CA 1
ATOM 1449 C C . PRO A 1 185 ? 1.251 -30.666 -11.786 1.00 75.50 185 PRO A C 1
ATOM 1451 O O . PRO A 1 185 ? 1.228 -31.040 -10.610 1.00 75.50 185 PRO A O 1
ATOM 1454 N N . PRO A 1 186 ? 2.358 -30.163 -12.365 1.00 75.88 186 PRO A N 1
ATOM 1455 C CA . PRO A 1 186 ? 3.605 -29.993 -11.632 1.00 75.88 186 PRO A CA 1
ATOM 1456 C C . PRO A 1 186 ? 3.351 -29.172 -10.367 1.00 75.88 186 PRO A C 1
ATOM 1458 O O . PRO A 1 186 ? 2.733 -28.105 -10.422 1.00 75.88 186 PRO A O 1
ATOM 1461 N N . SER A 1 187 ? 3.798 -29.690 -9.226 1.00 82.25 187 SER A N 1
ATOM 1462 C CA . SER A 1 187 ? 3.806 -28.940 -7.979 1.00 82.25 187 SER A CA 1
ATOM 1463 C C . SER A 1 187 ? 4.944 -27.919 -7.999 1.00 82.25 187 SER A C 1
ATOM 1465 O O . SER A 1 187 ? 6.020 -28.149 -8.553 1.00 82.25 187 SER A O 1
ATOM 1467 N N . PHE A 1 188 ? 4.691 -26.759 -7.403 1.00 85.62 188 PHE A N 1
ATOM 1468 C CA . PHE A 1 188 ? 5.676 -25.698 -7.242 1.00 85.62 188 PHE A CA 1
ATOM 1469 C C . PHE A 1 188 ? 5.754 -25.336 -5.767 1.00 85.62 188 PHE A C 1
ATOM 1471 O O . PHE A 1 188 ? 4.723 -25.232 -5.099 1.00 85.62 188 PHE A O 1
ATOM 1478 N N . THR A 1 189 ? 6.969 -25.114 -5.273 1.00 88.94 189 THR A N 1
ATOM 1479 C CA . THR A 1 189 ? 7.177 -24.490 -3.968 1.00 88.94 189 THR A CA 1
ATOM 1480 C C . THR A 1 189 ? 7.341 -22.994 -4.181 1.00 88.94 189 THR A C 1
ATOM 1482 O O . THR A 1 189 ? 8.216 -22.551 -4.929 1.00 88.94 189 THR A O 1
ATOM 1485 N N . GLU A 1 190 ? 6.494 -22.213 -3.516 1.00 93.19 190 GLU A N 1
ATOM 1486 C CA . GLU A 1 190 ? 6.586 -20.757 -3.510 1.00 93.19 190 GLU A CA 1
ATOM 1487 C C . GLU A 1 190 ? 7.574 -20.306 -2.431 1.00 93.19 190 GLU A C 1
ATOM 1489 O O . GLU A 1 190 ? 7.432 -20.649 -1.256 1.00 93.19 190 GLU A O 1
ATOM 1494 N N . LYS A 1 191 ? 8.568 -19.502 -2.815 1.00 93.25 191 LYS A N 1
ATOM 1495 C CA . LYS A 1 191 ? 9.484 -18.852 -1.872 1.00 93.25 191 LYS A CA 1
ATOM 1496 C C . LYS A 1 191 ? 9.266 -17.347 -1.918 1.00 93.25 191 LYS A C 1
ATOM 1498 O O . LYS A 1 191 ? 9.426 -16.732 -2.966 1.00 93.25 191 LYS A O 1
ATOM 1503 N N . LEU A 1 192 ? 8.928 -16.751 -0.775 1.00 94.25 192 LEU A N 1
ATOM 1504 C CA . LEU A 1 192 ? 8.811 -15.300 -0.640 1.00 94.25 192 LEU A CA 1
ATOM 1505 C C . LEU A 1 192 ? 10.189 -14.652 -0.839 1.00 94.25 192 LEU A C 1
ATOM 1507 O O . LEU A 1 192 ? 11.126 -14.944 -0.097 1.00 94.25 192 LEU A O 1
ATOM 1511 N N . LEU A 1 193 ? 10.296 -13.771 -1.830 1.00 93.94 193 LEU A N 1
ATOM 1512 C CA . LEU A 1 193 ? 11.505 -13.002 -2.126 1.00 93.94 193 LEU A CA 1
ATOM 1513 C C . LEU A 1 193 ? 11.402 -11.560 -1.629 1.00 93.94 193 LEU A C 1
ATOM 1515 O O . LEU A 1 193 ? 12.391 -10.995 -1.172 1.00 93.94 193 LEU A O 1
ATOM 1519 N N . LEU A 1 194 ? 10.208 -10.968 -1.708 1.00 92.75 194 LEU A N 1
ATOM 1520 C CA . LEU A 1 194 ? 9.951 -9.606 -1.255 1.00 92.75 194 LEU A CA 1
ATOM 1521 C C . LEU A 1 194 ? 8.567 -9.529 -0.611 1.00 92.75 194 LEU A C 1
ATOM 1523 O O . LEU A 1 194 ? 7.568 -9.854 -1.250 1.00 92.75 194 LEU A O 1
ATOM 1527 N N . ARG A 1 195 ? 8.508 -9.095 0.650 1.00 94.31 195 ARG A N 1
ATOM 1528 C CA . ARG A 1 195 ? 7.253 -8.921 1.394 1.00 94.31 195 ARG A CA 1
ATOM 1529 C C . ARG A 1 195 ? 6.588 -7.591 1.028 1.00 94.31 195 ARG A C 1
ATOM 1531 O O . ARG A 1 195 ? 7.295 -6.608 0.825 1.00 94.31 195 ARG A O 1
ATOM 1538 N N . SER A 1 196 ? 5.258 -7.563 0.974 1.00 93.88 196 SER A N 1
ATOM 1539 C CA . SER A 1 196 ? 4.476 -6.330 0.848 1.00 93.88 196 SER A CA 1
ATOM 1540 C C . SER A 1 196 ? 4.503 -5.484 2.129 1.00 93.88 196 SER A C 1
ATOM 1542 O O . SER A 1 196 ? 4.710 -5.980 3.236 1.00 93.88 196 SER A O 1
ATOM 1544 N N . SER A 1 197 ? 4.278 -4.185 1.973 1.00 94.69 197 SER A N 1
ATOM 1545 C CA . SER A 1 197 ? 4.057 -3.215 3.052 1.00 94.69 197 SER A CA 1
ATOM 1546 C C . SER A 1 197 ? 2.834 -2.369 2.698 1.00 94.69 197 SER A C 1
ATOM 1548 O O . SER A 1 197 ? 2.887 -1.147 2.540 1.00 94.69 197 SER A O 1
ATOM 1550 N N . SER A 1 198 ? 1.726 -3.069 2.479 1.00 93.00 198 SER A N 1
ATOM 1551 C CA . SER A 1 198 ? 0.466 -2.524 1.985 1.00 93.00 198 SER A CA 1
ATOM 1552 C C . SER A 1 198 ? -0.445 -2.036 3.119 1.00 93.00 198 SER A C 1
ATOM 1554 O O . SER A 1 198 ? -0.190 -2.265 4.304 1.00 93.00 198 SER A O 1
ATOM 1556 N N . SER A 1 199 ? -1.564 -1.400 2.757 1.00 92.56 199 SER A N 1
ATOM 1557 C CA . SER A 1 199 ? -2.606 -1.017 3.724 1.00 92.56 199 SER A CA 1
ATOM 1558 C C . SER A 1 199 ? -3.179 -2.221 4.483 1.00 92.56 199 SER A C 1
ATOM 1560 O O . SER A 1 199 ? -3.495 -2.119 5.666 1.00 92.56 199 SER A O 1
ATOM 1562 N N . GLN A 1 200 ? -3.241 -3.384 3.836 1.00 92.31 200 GLN A N 1
ATOM 1563 C CA . GLN A 1 200 ? -3.673 -4.632 4.455 1.00 92.31 200 GLN A CA 1
ATOM 1564 C C . GLN A 1 200 ? -2.672 -5.131 5.501 1.00 92.31 200 GLN A C 1
ATOM 1566 O O . GLN A 1 200 ? -3.084 -5.492 6.602 1.00 92.31 200 GLN A O 1
ATOM 1571 N N . ASP A 1 201 ? -1.372 -5.103 5.190 1.00 94.38 201 ASP A N 1
ATOM 1572 C CA . ASP A 1 201 ? -0.319 -5.518 6.130 1.00 94.38 201 ASP A CA 1
ATOM 1573 C C . ASP A 1 201 ? -0.328 -4.642 7.386 1.00 94.38 201 ASP A C 1
ATOM 1575 O O . ASP A 1 201 ? -0.229 -5.142 8.507 1.00 94.38 201 ASP A O 1
ATOM 1579 N N . PHE A 1 202 ? -0.551 -3.339 7.204 1.00 95.88 202 PHE A N 1
ATOM 1580 C CA . PHE A 1 202 ? -0.727 -2.399 8.304 1.00 95.88 202 PHE A CA 1
ATOM 1581 C C . PHE A 1 202 ? -1.930 -2.739 9.182 1.00 95.88 202 PHE A C 1
ATOM 1583 O O . PHE A 1 202 ? -1.781 -2.869 10.397 1.00 95.88 202 PHE A O 1
ATOM 1590 N N . VAL A 1 203 ? -3.118 -2.907 8.592 1.00 94.75 203 VAL A N 1
ATOM 1591 C CA . VAL A 1 203 ? -4.334 -3.230 9.355 1.00 94.75 203 VAL A CA 1
ATOM 1592 C C . VAL A 1 203 ? -4.171 -4.552 10.106 1.00 94.75 203 VAL A C 1
ATOM 1594 O O . VAL A 1 203 ? -4.543 -4.643 11.277 1.00 94.75 203 VAL A O 1
ATOM 1597 N N . TYR A 1 204 ? -3.551 -5.549 9.475 1.00 93.50 204 TYR A N 1
ATOM 1598 C CA . TYR A 1 204 ? -3.262 -6.827 10.113 1.00 93.50 204 TYR A CA 1
ATOM 1599 C C . TYR A 1 204 ? -2.288 -6.678 11.287 1.00 93.50 204 TYR A C 1
ATOM 1601 O O . TYR A 1 204 ? -2.532 -7.219 12.366 1.00 93.50 204 TYR A O 1
ATOM 1609 N N . ASN A 1 205 ? -1.221 -5.892 11.118 1.00 95.88 205 ASN A N 1
ATOM 1610 C CA . ASN A 1 205 ? -0.288 -5.597 12.199 1.00 95.88 205 ASN A CA 1
ATOM 1611 C C . ASN A 1 205 ? -0.985 -4.895 13.375 1.00 95.88 205 ASN A C 1
ATOM 1613 O O . ASN A 1 205 ? -0.753 -5.231 14.532 1.00 95.88 205 ASN A O 1
ATOM 1617 N N . MET A 1 206 ? -1.898 -3.965 13.095 1.00 96.88 206 MET A N 1
ATOM 1618 C CA . MET A 1 206 ? -2.686 -3.296 14.131 1.00 96.88 206 MET A CA 1
ATOM 1619 C C . MET A 1 206 ? -3.630 -4.256 14.865 1.00 96.88 206 MET A C 1
ATOM 1621 O O . MET A 1 206 ? -3.759 -4.171 16.084 1.00 96.88 206 MET A O 1
ATOM 1625 N N . TRP A 1 207 ? -4.260 -5.207 14.170 1.00 94.81 207 TRP A N 1
ATOM 1626 C CA . TRP A 1 207 ? -5.047 -6.258 14.827 1.00 94.81 207 TRP A CA 1
ATOM 1627 C C . TRP A 1 207 ? -4.189 -7.166 15.699 1.00 94.81 207 TRP A C 1
ATOM 1629 O O . TRP A 1 207 ? -4.599 -7.505 16.809 1.00 94.81 207 TRP A O 1
ATOM 1639 N N . HIS A 1 208 ? -2.995 -7.522 15.229 1.00 94.81 208 HIS A N 1
ATOM 1640 C CA . HIS A 1 208 ? -2.039 -8.281 16.021 1.00 94.81 208 HIS A CA 1
ATOM 1641 C C . HIS A 1 208 ? -1.652 -7.527 17.302 1.00 94.81 208 HIS A C 1
ATOM 1643 O O . HIS A 1 208 ? -1.686 -8.108 18.386 1.00 94.81 208 HIS A O 1
ATOM 1649 N N . GLU A 1 209 ? -1.374 -6.222 17.213 1.00 96.94 209 GLU A N 1
ATOM 1650 C CA . GLU A 1 209 ? -1.086 -5.395 18.390 1.00 96.94 209 GLU A CA 1
ATOM 1651 C C . GLU A 1 209 ? -2.278 -5.298 19.353 1.00 96.94 209 GLU A C 1
ATOM 1653 O O . GLU A 1 209 ? -2.087 -5.413 20.564 1.00 96.94 209 GLU A O 1
ATOM 1658 N N . LEU A 1 210 ? -3.509 -5.168 18.846 1.00 95.75 210 LEU A N 1
ATOM 1659 C CA . LEU A 1 210 ? -4.722 -5.194 19.675 1.00 95.75 210 LEU A CA 1
ATOM 1660 C C . LEU A 1 210 ? -4.870 -6.528 20.422 1.00 95.75 210 LEU A C 1
ATOM 1662 O O . LEU A 1 210 ? -5.090 -6.538 21.635 1.00 95.75 210 LEU A O 1
ATOM 1666 N N . ALA A 1 211 ? -4.700 -7.653 19.727 1.00 95.12 211 ALA A N 1
ATOM 1667 C CA . ALA A 1 211 ? -4.749 -8.975 20.344 1.00 95.12 211 ALA A CA 1
ATOM 1668 C C . ALA A 1 211 ? -3.642 -9.149 21.399 1.00 95.12 211 ALA A C 1
ATOM 1670 O O . ALA A 1 211 ? -3.893 -9.677 22.483 1.00 95.12 211 ALA A O 1
ATOM 1671 N N . ARG A 1 212 ? -2.432 -8.641 21.123 1.00 96.69 212 ARG A N 1
ATOM 1672 C CA . ARG A 1 212 ? -1.280 -8.689 22.038 1.00 96.69 212 ARG A CA 1
ATOM 1673 C C . ARG A 1 212 ? -1.540 -7.958 23.355 1.00 96.69 212 ARG A C 1
ATOM 1675 O O . ARG A 1 212 ? -1.061 -8.407 24.394 1.00 96.69 212 ARG A O 1
ATOM 1682 N N . VAL A 1 213 ? -2.312 -6.870 23.333 1.00 97.25 213 VAL A N 1
ATOM 1683 C CA . VAL A 1 213 ? -2.714 -6.131 24.547 1.00 97.25 213 VAL A CA 1
ATOM 1684 C C . VAL A 1 213 ? -4.009 -6.655 25.185 1.00 97.25 213 VAL A C 1
ATOM 1686 O O . VAL A 1 213 ? -4.526 -6.046 26.120 1.00 97.25 213 VAL A O 1
ATOM 1689 N N . GLY A 1 214 ? -4.524 -7.798 24.720 1.00 96.44 214 GLY A N 1
ATOM 1690 C CA . GLY A 1 214 ? -5.670 -8.488 25.314 1.00 96.44 214 GLY A CA 1
ATOM 1691 C C . GLY A 1 214 ? -7.038 -8.016 24.821 1.00 96.44 214 GLY A C 1
ATOM 1692 O O . GLY A 1 214 ? -8.042 -8.301 25.474 1.00 96.44 214 GLY A O 1
ATOM 1693 N N . VAL A 1 215 ? -7.109 -7.301 23.694 1.00 96.31 215 VAL A N 1
ATOM 1694 C CA . VAL A 1 215 ? -8.392 -6.979 23.054 1.00 96.31 215 VAL A CA 1
ATOM 1695 C C . VAL A 1 215 ? -8.949 -8.217 22.362 1.00 96.31 215 VAL A C 1
ATOM 1697 O O . VAL A 1 215 ? -8.280 -8.847 21.545 1.00 96.31 215 VAL A O 1
ATOM 1700 N N . GLU A 1 216 ? -10.205 -8.535 22.657 1.00 94.44 216 GLU A N 1
ATOM 1701 C CA . GLU A 1 216 ? -10.935 -9.611 21.995 1.00 94.44 216 GLU A CA 1
ATOM 1702 C C . GLU A 1 216 ? -11.421 -9.153 20.609 1.00 94.44 216 GLU A C 1
ATOM 1704 O O . GLU A 1 216 ? -12.217 -8.217 20.493 1.00 94.44 216 GLU A O 1
ATOM 1709 N N . LEU A 1 217 ? -10.920 -9.805 19.556 1.00 92.12 217 LEU A N 1
ATOM 1710 C CA . LEU A 1 217 ? -11.303 -9.544 18.167 1.00 92.12 217 LEU A CA 1
ATOM 1711 C C . LEU A 1 217 ? -12.523 -10.397 17.769 1.00 92.12 217 LEU A C 1
ATOM 1713 O O . LEU A 1 217 ? -12.599 -11.585 18.074 1.00 92.12 217 LEU A O 1
ATOM 1717 N N . SER A 1 218 ? -13.468 -9.799 17.049 1.00 87.06 218 SER A N 1
ATOM 1718 C CA . SER A 1 218 ? -14.691 -10.408 16.523 1.00 87.06 218 SER A CA 1
ATOM 1719 C C . SER A 1 218 ? -14.999 -9.806 15.151 1.00 87.06 218 SER A C 1
ATOM 1721 O O . SER A 1 218 ? -15.032 -8.591 15.072 1.00 87.06 218 SER A O 1
ATOM 1723 N N . PRO A 1 219 ? -15.274 -10.570 14.082 1.00 75.88 219 PRO A N 1
ATOM 1724 C CA . PRO A 1 219 ? -15.406 -12.020 14.047 1.00 75.88 219 PRO A CA 1
ATOM 1725 C C . PRO A 1 219 ? -14.068 -12.739 14.251 1.00 75.88 219 PRO A C 1
ATOM 1727 O O . PRO A 1 219 ? -13.006 -12.215 13.939 1.00 75.88 219 PRO A O 1
ATOM 1730 N N . ILE A 1 220 ? -14.140 -13.987 14.726 1.00 65.69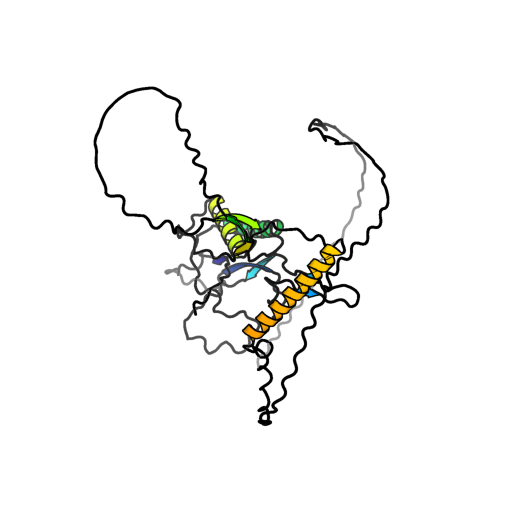 220 ILE A N 1
ATOM 1731 C CA . ILE A 1 220 ? -12.971 -14.880 14.851 1.00 65.69 220 ILE A CA 1
ATOM 1732 C C . ILE A 1 220 ? -12.277 -15.067 13.487 1.00 65.69 220 ILE A C 1
ATOM 1734 O O . ILE A 1 220 ? -11.075 -15.309 13.419 1.00 65.69 220 ILE A O 1
ATOM 1738 N N . LEU A 1 221 ? -13.033 -14.952 12.389 1.00 66.62 221 LEU A N 1
ATOM 1739 C CA . LEU A 1 221 ? -12.507 -15.039 11.033 1.00 66.62 221 LEU A CA 1
ATOM 1740 C C . LEU A 1 221 ? -12.128 -13.648 10.530 1.00 66.62 221 LEU A C 1
ATOM 1742 O O . LEU A 1 221 ? -13.006 -12.821 10.288 1.00 66.62 221 LEU A O 1
ATOM 1746 N N . ALA A 1 222 ? -10.831 -13.422 10.326 1.00 70.81 222 ALA A N 1
ATOM 1747 C CA . ALA A 1 222 ? -10.351 -12.234 9.635 1.00 70.81 222 ALA A CA 1
ATOM 1748 C C . ALA A 1 222 ? -11.043 -12.104 8.260 1.00 70.81 222 ALA A C 1
ATOM 1750 O O . ALA A 1 222 ? -11.277 -13.121 7.592 1.00 70.81 222 ALA A O 1
ATOM 1751 N N . PRO A 1 223 ? -11.394 -10.882 7.823 1.00 75.25 223 PRO A N 1
ATOM 1752 C CA . PRO A 1 223 ? -11.951 -10.676 6.494 1.00 75.25 223 PRO A CA 1
ATOM 1753 C C . PRO A 1 223 ? -10.974 -11.176 5.417 1.00 75.25 223 PRO A C 1
ATOM 1755 O O . PRO A 1 223 ? -9.763 -11.229 5.655 1.00 75.25 223 PRO A O 1
ATOM 1758 N N . PRO A 1 224 ? -11.484 -11.558 4.231 1.00 78.44 224 PRO A N 1
ATOM 1759 C CA . PRO A 1 224 ? -10.646 -12.070 3.159 1.00 78.44 224 PRO A CA 1
ATOM 1760 C C . PRO A 1 224 ? -9.570 -11.050 2.793 1.00 78.44 224 PRO A C 1
ATOM 1762 O O . PRO A 1 224 ? -9.860 -9.882 2.531 1.00 78.44 224 PRO A O 1
ATOM 1765 N N . MET A 1 225 ? -8.339 -11.541 2.780 1.00 79.38 225 MET A N 1
ATOM 1766 C CA . MET A 1 225 ? -7.138 -10.790 2.465 1.00 79.38 225 MET A CA 1
ATOM 1767 C C . MET A 1 225 ? -6.795 -10.977 0.991 1.00 79.38 225 MET A C 1
ATOM 1769 O O . MET A 1 225 ? -6.757 -12.104 0.494 1.00 79.38 225 MET A O 1
ATOM 1773 N N . TYR A 1 226 ? -6.551 -9.870 0.298 1.00 83.50 226 TYR A N 1
ATOM 1774 C CA . TYR A 1 226 ? -6.144 -9.866 -1.100 1.00 83.50 226 TYR A CA 1
ATOM 1775 C C . TYR A 1 226 ? -4.707 -9.369 -1.174 1.00 83.50 226 TYR A C 1
ATOM 1777 O O . TYR A 1 226 ? -4.397 -8.255 -0.771 1.00 83.50 226 TYR A O 1
ATOM 1785 N N . GLU A 1 227 ? -3.818 -10.209 -1.679 1.00 88.62 227 GLU A N 1
ATOM 1786 C CA . GLU A 1 227 ? -2.411 -9.874 -1.869 1.00 88.62 227 GLU A CA 1
ATOM 1787 C C . GLU A 1 227 ? -2.120 -9.885 -3.367 1.00 88.62 227 GLU A C 1
ATOM 1789 O O . GLU A 1 227 ? -2.411 -10.863 -4.061 1.00 88.62 227 GLU A O 1
ATOM 1794 N N . VAL A 1 228 ? -1.549 -8.796 -3.877 1.00 89.38 228 VAL A N 1
ATOM 1795 C CA . VAL A 1 228 ? -1.023 -8.782 -5.241 1.00 89.38 228 VAL A CA 1
ATOM 1796 C C . VAL A 1 228 ? 0.313 -9.517 -5.224 1.00 89.38 228 VAL A C 1
ATOM 1798 O O . VAL A 1 228 ? 1.264 -9.068 -4.586 1.00 89.38 228 VAL A O 1
ATOM 1801 N N . ARG A 1 229 ? 0.380 -10.656 -5.916 1.00 93.69 229 ARG A N 1
ATOM 1802 C CA . ARG A 1 229 ? 1.586 -11.488 -6.004 1.00 93.69 229 ARG A CA 1
ATOM 1803 C C . ARG A 1 229 ? 2.210 -11.385 -7.384 1.00 93.69 229 ARG A C 1
ATOM 1805 O O . ARG A 1 229 ? 1.534 -11.608 -8.387 1.00 93.69 229 ARG A O 1
ATOM 1812 N N . LEU A 1 230 ? 3.502 -11.090 -7.416 1.00 92.88 230 LEU A N 1
ATOM 1813 C CA . LEU A 1 230 ? 4.338 -11.198 -8.603 1.00 92.88 230 LEU A CA 1
ATOM 1814 C C . LEU A 1 230 ? 5.173 -12.470 -8.496 1.00 92.88 230 LEU A C 1
ATOM 1816 O O . LEU A 1 230 ? 5.756 -12.742 -7.447 1.00 92.88 230 LEU A O 1
ATOM 1820 N N . TYR A 1 231 ? 5.233 -13.235 -9.581 1.00 93.50 231 TYR A N 1
ATOM 1821 C CA . TYR A 1 231 ? 6.028 -14.456 -9.648 1.00 93.50 231 TYR A CA 1
ATOM 1822 C C . TYR A 1 231 ? 7.212 -14.259 -10.585 1.00 93.50 231 TYR A C 1
ATOM 1824 O O . TYR A 1 231 ? 7.063 -13.684 -11.663 1.00 93.50 231 TYR A O 1
ATOM 1832 N N . THR A 1 232 ? 8.371 -14.758 -10.172 1.00 93.44 232 THR A N 1
ATOM 1833 C CA . THR A 1 232 ? 9.592 -14.807 -10.980 1.00 93.44 232 THR A CA 1
ATOM 1834 C C . THR A 1 232 ? 10.130 -16.236 -11.027 1.00 93.44 232 THR A C 1
ATOM 1836 O O . THR A 1 232 ? 10.032 -16.980 -10.048 1.00 93.44 232 THR A O 1
ATOM 1839 N N . SER A 1 233 ? 10.667 -16.640 -12.178 1.00 88.00 233 SER A N 1
ATOM 1840 C CA . SER A 1 233 ? 11.434 -17.885 -12.324 1.00 88.00 233 SER A CA 1
ATOM 1841 C C . SER A 1 233 ? 12.797 -17.782 -11.649 1.00 88.00 233 SER A C 1
ATOM 1843 O O . SER A 1 233 ? 13.297 -18.758 -11.095 1.00 88.00 233 SER A O 1
ATOM 1845 N N . ASP A 1 234 ? 13.373 -16.584 -11.676 1.00 83.06 234 ASP A N 1
ATOM 1846 C CA . ASP A 1 234 ? 14.768 -16.343 -11.343 1.00 83.06 234 ASP A CA 1
ATOM 1847 C C . ASP A 1 234 ? 14.917 -15.583 -10.024 1.00 83.06 234 ASP A C 1
ATOM 1849 O O . ASP A 1 234 ? 13.958 -15.021 -9.477 1.00 83.06 234 ASP A O 1
ATOM 1853 N N . ALA A 1 235 ? 16.145 -15.567 -9.505 1.00 83.69 235 ALA A N 1
ATOM 1854 C CA . ALA A 1 235 ? 16.497 -14.778 -8.334 1.00 83.69 235 ALA A CA 1
ATOM 1855 C C . ALA A 1 235 ? 16.344 -13.271 -8.612 1.00 83.69 235 ALA A C 1
ATOM 1857 O O . ALA A 1 235 ? 16.585 -12.797 -9.720 1.00 83.69 235 ALA A O 1
ATOM 1858 N N . ILE A 1 236 ? 15.980 -12.501 -7.582 1.00 87.44 236 ILE A N 1
ATOM 1859 C CA . ILE A 1 236 ? 15.971 -11.037 -7.672 1.00 87.44 236 ILE A CA 1
ATOM 1860 C C . ILE A 1 236 ? 17.414 -10.542 -7.650 1.00 87.44 236 ILE A C 1
ATOM 1862 O O . ILE A 1 236 ? 18.134 -10.758 -6.674 1.00 87.44 236 ILE A O 1
ATOM 1866 N N . GLN A 1 237 ? 17.809 -9.828 -8.699 1.00 88.75 237 GLN A N 1
ATOM 1867 C CA . GLN A 1 237 ? 19.072 -9.107 -8.740 1.00 88.75 237 GLN A CA 1
ATOM 1868 C C . GLN A 1 237 ? 18.861 -7.656 -8.301 1.00 88.75 237 GLN A C 1
ATOM 1870 O O . GLN A 1 237 ? 17.967 -6.961 -8.787 1.00 88.75 237 GLN A O 1
ATOM 1875 N N . LYS A 1 238 ? 19.693 -7.190 -7.366 1.00 88.44 238 LYS A N 1
ATOM 1876 C CA . LYS A 1 238 ? 19.716 -5.785 -6.958 1.00 88.44 238 LYS A CA 1
ATOM 1877 C C . LYS A 1 238 ? 20.536 -4.987 -7.971 1.00 88.44 238 LYS A C 1
ATOM 1879 O O . LYS A 1 238 ? 21.718 -5.258 -8.134 1.00 88.44 238 LYS A O 1
ATOM 1884 N N . VAL A 1 239 ? 19.909 -3.988 -8.583 1.00 87.94 239 VAL A N 1
ATOM 1885 C CA . VAL A 1 239 ? 20.562 -2.999 -9.453 1.00 87.94 239 VAL A CA 1
ATOM 1886 C C . VAL A 1 239 ? 20.997 -1.832 -8.568 1.00 87.94 239 VAL A C 1
ATOM 1888 O O . VAL A 1 239 ? 20.153 -1.216 -7.911 1.00 87.94 239 VAL A O 1
ATOM 1891 N N . ALA A 1 240 ? 22.300 -1.572 -8.467 1.00 84.94 240 ALA A N 1
ATOM 1892 C CA . ALA A 1 240 ? 22.840 -0.551 -7.567 1.00 84.94 240 ALA A CA 1
ATOM 1893 C C . ALA A 1 240 ? 22.934 0.829 -8.241 1.00 84.94 240 ALA A C 1
ATOM 1895 O O . ALA A 1 240 ? 22.869 1.849 -7.556 1.00 84.94 240 ALA A O 1
ATOM 1896 N N . GLY A 1 241 ? 23.023 0.860 -9.573 1.00 79.19 241 GLY A N 1
ATOM 1897 C CA . GLY A 1 241 ? 23.020 2.084 -10.376 1.00 79.19 241 GLY A CA 1
ATOM 1898 C C . GLY A 1 241 ? 24.392 2.746 -10.516 1.00 79.19 241 GLY A C 1
ATOM 1899 O O . GLY A 1 241 ? 24.458 3.885 -10.975 1.00 79.19 241 GLY A O 1
ATOM 1900 N N . TYR A 1 242 ? 25.470 2.073 -10.101 1.00 83.00 242 TYR A N 1
ATOM 1901 C CA . TYR A 1 242 ? 26.818 2.653 -10.088 1.00 83.00 242 TYR A CA 1
ATOM 1902 C C . TYR A 1 242 ? 27.630 2.354 -11.350 1.00 83.00 242 TYR A C 1
ATOM 1904 O O . TYR A 1 242 ? 28.476 3.167 -11.719 1.00 83.00 242 TYR A O 1
ATOM 1912 N N . ASP A 1 243 ? 27.389 1.218 -12.007 1.00 92.12 243 ASP A N 1
ATOM 1913 C CA . ASP A 1 243 ? 28.106 0.824 -13.219 1.00 92.12 243 ASP A CA 1
ATOM 1914 C C . ASP A 1 243 ? 27.275 1.055 -14.496 1.00 92.12 243 ASP A C 1
ATOM 1916 O O . ASP A 1 243 ? 26.084 1.374 -14.462 1.00 92.12 243 ASP A O 1
ATOM 1920 N N . GLU A 1 244 ? 27.923 0.952 -15.657 1.00 90.00 244 GLU A N 1
ATOM 1921 C CA . GLU A 1 244 ? 27.264 1.200 -16.944 1.00 90.00 244 GLU A CA 1
ATOM 1922 C C . GLU A 1 244 ? 26.209 0.129 -17.280 1.00 90.00 244 GLU A C 1
ATOM 1924 O O . GLU A 1 244 ? 25.208 0.432 -17.933 1.00 90.00 244 GLU A O 1
ATOM 1929 N N . ALA A 1 245 ? 26.388 -1.104 -16.795 1.00 90.44 245 ALA A N 1
ATOM 1930 C CA . ALA A 1 245 ? 25.432 -2.189 -16.999 1.00 90.44 245 ALA A CA 1
ATOM 1931 C C . ALA A 1 245 ? 24.123 -1.921 -16.235 1.00 90.44 245 ALA A C 1
ATOM 1933 O O . ALA A 1 245 ? 23.036 -1.992 -16.810 1.00 90.44 245 ALA A O 1
ATOM 1934 N N . ASP A 1 246 ? 24.220 -1.504 -14.976 1.00 91.38 246 ASP A N 1
ATOM 1935 C CA . ASP A 1 246 ? 23.111 -1.083 -14.128 1.00 91.38 246 ASP A CA 1
ATOM 1936 C C . ASP A 1 246 ? 22.379 0.127 -14.717 1.00 91.38 246 ASP A C 1
ATOM 1938 O O . ASP A 1 246 ? 21.151 0.224 -14.621 1.00 91.38 246 ASP A O 1
ATOM 1942 N N . ARG A 1 247 ? 23.104 1.059 -15.350 1.00 89.12 247 ARG A N 1
ATOM 1943 C CA . ARG A 1 247 ? 22.496 2.205 -16.049 1.00 89.12 247 ARG A CA 1
ATOM 1944 C C . ARG A 1 247 ? 21.683 1.765 -17.261 1.00 89.12 247 ARG A C 1
ATOM 1946 O O . ARG A 1 247 ? 20.598 2.308 -17.479 1.00 89.12 247 ARG A O 1
ATOM 1953 N N . LEU A 1 248 ? 22.159 0.774 -18.018 1.00 91.62 248 LEU A N 1
ATOM 1954 C CA . LEU A 1 248 ? 21.403 0.197 -19.130 1.00 91.62 248 LEU A CA 1
ATOM 1955 C C . LEU A 1 248 ? 20.124 -0.484 -18.625 1.00 91.62 248 LEU A C 1
ATOM 1957 O O . LEU A 1 248 ? 19.040 -0.170 -19.113 1.00 91.62 248 LEU A O 1
ATOM 1961 N N . VAL A 1 249 ? 20.230 -1.324 -17.590 1.00 92.44 249 VAL A N 1
ATOM 1962 C CA . VAL A 1 249 ? 19.072 -1.985 -16.961 1.00 92.44 249 VAL A CA 1
ATOM 1963 C C . VAL A 1 249 ? 18.074 -0.956 -16.416 1.00 92.44 249 VAL A C 1
ATOM 1965 O O . VAL A 1 249 ? 16.866 -1.087 -16.614 1.00 92.44 249 VAL A O 1
ATOM 1968 N N . SER A 1 250 ? 18.562 0.115 -15.785 1.00 90.75 250 SER A N 1
ATOM 1969 C CA . SER A 1 250 ? 17.721 1.212 -15.285 1.00 90.75 250 SER A CA 1
ATOM 1970 C C . SER A 1 250 ? 16.977 1.937 -16.412 1.00 90.75 250 SER A C 1
ATOM 1972 O O . SER A 1 250 ? 15.794 2.251 -16.265 1.00 90.75 250 SER A O 1
ATOM 1974 N N . SER A 1 251 ? 17.640 2.155 -17.551 1.00 93.38 251 SER A N 1
ATOM 1975 C CA . SER A 1 251 ? 17.045 2.750 -18.755 1.00 93.38 251 SER A CA 1
ATOM 1976 C C . SER A 1 251 ? 15.961 1.855 -19.363 1.00 93.38 251 SER A C 1
ATOM 1978 O O . SER A 1 251 ? 14.872 2.325 -19.706 1.00 93.38 251 SER A O 1
ATOM 1980 N N . GLU A 1 252 ? 16.205 0.545 -19.440 1.00 94.81 252 GLU A N 1
ATOM 1981 C CA . GLU A 1 252 ? 15.213 -0.425 -19.910 1.00 94.81 252 GLU A CA 1
ATOM 1982 C C . GLU A 1 252 ? 13.994 -0.493 -18.982 1.00 94.81 252 GLU A C 1
ATOM 1984 O O . GLU A 1 252 ? 12.853 -0.466 -19.456 1.00 94.81 252 GLU A O 1
ATOM 1989 N N . ALA A 1 253 ? 14.215 -0.495 -17.665 1.00 93.94 253 ALA A N 1
ATOM 1990 C CA . ALA A 1 253 ? 13.147 -0.450 -16.670 1.00 93.94 253 ALA A CA 1
ATOM 1991 C C . ALA A 1 253 ? 12.323 0.848 -16.766 1.00 93.94 253 ALA A C 1
ATOM 1993 O O . ALA A 1 253 ? 11.090 0.818 -16.667 1.00 93.94 253 ALA A O 1
ATOM 1994 N N . ALA A 1 254 ? 12.978 1.984 -17.022 1.00 94.81 254 ALA A N 1
ATOM 1995 C CA . ALA A 1 254 ? 12.314 3.261 -17.263 1.00 94.81 254 ALA A CA 1
ATOM 1996 C C . ALA A 1 254 ? 11.446 3.227 -18.529 1.00 94.81 254 ALA A C 1
ATOM 1998 O O . ALA A 1 254 ? 10.287 3.650 -18.511 1.00 94.81 254 ALA A O 1
ATOM 1999 N N . HIS A 1 255 ? 11.958 2.652 -19.616 1.00 95.31 255 HIS A N 1
ATOM 2000 C CA . HIS A 1 255 ? 11.209 2.496 -20.859 1.00 95.31 255 HIS A CA 1
ATOM 2001 C C . HIS A 1 255 ? 10.014 1.539 -20.713 1.00 95.31 255 HIS A C 1
ATOM 2003 O O . HIS A 1 255 ? 8.923 1.835 -21.208 1.00 95.31 255 HIS A O 1
ATOM 2009 N N . PHE A 1 256 ? 10.178 0.423 -19.996 1.00 94.69 256 PHE A N 1
ATOM 2010 C CA . PHE A 1 256 ? 9.071 -0.470 -19.642 1.00 94.69 256 PHE A CA 1
ATOM 2011 C C . PHE A 1 256 ? 7.984 0.269 -18.850 1.00 94.69 256 PHE A C 1
ATOM 2013 O O . PHE A 1 256 ? 6.811 0.220 -19.221 1.00 94.69 256 PHE A O 1
ATOM 2020 N N . THR A 1 257 ? 8.374 1.009 -17.810 1.00 92.88 257 THR A N 1
ATOM 2021 C CA . THR A 1 257 ? 7.443 1.767 -16.958 1.00 92.88 257 THR A CA 1
ATOM 2022 C C . THR A 1 257 ? 6.685 2.825 -17.755 1.00 92.88 257 THR A C 1
ATOM 2024 O O . THR A 1 257 ? 5.472 2.943 -17.611 1.00 92.88 257 THR A O 1
ATOM 2027 N N . SER A 1 258 ? 7.358 3.536 -18.665 1.00 92.69 258 SER A N 1
ATOM 2028 C CA . SER A 1 258 ? 6.708 4.513 -19.547 1.00 92.69 258 SER A CA 1
ATOM 2029 C C . SER A 1 258 ? 5.632 3.875 -20.433 1.00 92.69 258 SER A C 1
ATOM 2031 O O . SER A 1 258 ? 4.550 4.437 -20.601 1.00 92.69 258 SER A O 1
ATOM 2033 N N . LYS A 1 259 ? 5.885 2.675 -20.971 1.00 92.56 259 LYS A N 1
ATOM 2034 C CA . LYS A 1 259 ? 4.880 1.934 -21.751 1.00 92.56 259 LYS A CA 1
ATOM 2035 C C . LYS A 1 259 ? 3.714 1.458 -20.892 1.00 92.56 259 LYS A C 1
ATOM 2037 O O . LYS A 1 259 ? 2.575 1.475 -21.358 1.00 92.56 259 LYS A O 1
ATOM 2042 N N . LEU A 1 260 ? 3.994 1.023 -19.666 1.00 90.38 260 LEU A N 1
ATOM 2043 C CA . LEU A 1 260 ? 2.967 0.592 -18.724 1.00 90.38 260 LEU A CA 1
ATOM 2044 C C . LEU A 1 260 ? 2.041 1.756 -18.346 1.00 90.38 260 LEU A C 1
ATOM 2046 O O . LEU A 1 260 ? 0.825 1.592 -18.382 1.00 90.38 260 LEU A O 1
ATOM 2050 N N . ASP A 1 261 ? 2.603 2.933 -18.080 1.00 88.50 261 ASP A N 1
ATOM 2051 C CA . ASP A 1 261 ? 1.853 4.161 -17.796 1.00 88.50 261 ASP A CA 1
ATOM 2052 C C . ASP A 1 261 ? 0.970 4.596 -18.983 1.00 88.50 261 ASP A C 1
ATOM 2054 O O . ASP A 1 261 ? -0.222 4.874 -18.828 1.00 88.50 261 ASP A O 1
ATOM 2058 N N . ALA A 1 262 ? 1.506 4.533 -20.207 1.00 89.69 262 ALA A N 1
ATOM 2059 C CA . ALA A 1 262 ? 0.731 4.790 -21.422 1.00 89.69 262 ALA A CA 1
ATOM 2060 C C . ALA A 1 262 ? -0.429 3.791 -21.606 1.00 89.69 262 ALA A C 1
ATOM 2062 O O . ALA A 1 262 ? -1.518 4.167 -22.045 1.00 89.69 262 ALA A O 1
ATOM 2063 N N . CYS A 1 263 ? -0.217 2.518 -21.258 1.00 88.38 263 CYS A N 1
ATOM 2064 C CA . CYS A 1 263 ? -1.255 1.487 -21.295 1.00 88.38 263 CYS A CA 1
ATOM 2065 C C . CYS A 1 263 ? -2.345 1.755 -20.248 1.00 88.38 263 CYS A C 1
ATOM 2067 O O . CYS A 1 263 ? -3.535 1.712 -20.566 1.00 88.38 263 CYS A O 1
ATOM 2069 N N . TRP A 1 264 ? -1.952 2.099 -19.019 1.00 85.00 264 TRP A N 1
ATOM 2070 C CA . TRP A 1 264 ? -2.888 2.477 -17.961 1.00 85.00 264 TRP A CA 1
ATOM 2071 C C . TRP A 1 264 ? -3.740 3.671 -18.389 1.00 85.00 264 TRP A C 1
ATOM 2073 O O . TRP A 1 264 ? -4.967 3.628 -18.287 1.00 85.00 264 TRP A O 1
ATOM 2083 N N . THR A 1 265 ? -3.105 4.720 -18.908 1.00 86.06 265 THR A N 1
ATOM 2084 C CA . THR A 1 265 ? -3.786 5.931 -19.376 1.00 86.06 265 THR A CA 1
ATOM 2085 C C . THR A 1 265 ? -4.792 5.613 -20.481 1.00 86.06 265 THR A C 1
ATOM 2087 O O . THR A 1 265 ? -5.937 6.058 -20.412 1.00 86.06 265 THR A O 1
ATOM 2090 N N . ALA A 1 266 ? -4.413 4.775 -21.451 1.00 87.69 266 ALA A N 1
ATOM 2091 C CA . ALA A 1 266 ? -5.313 4.300 -22.501 1.00 87.69 266 ALA A CA 1
ATOM 2092 C C . ALA A 1 266 ? -6.535 3.554 -21.934 1.00 87.69 266 ALA A C 1
ATOM 2094 O O . ALA A 1 266 ? -7.664 3.814 -22.347 1.00 87.69 266 ALA A O 1
ATOM 2095 N N . ILE A 1 267 ? -6.338 2.671 -20.945 1.00 84.31 267 ILE A N 1
ATOM 2096 C CA . ILE A 1 267 ? -7.436 1.964 -20.263 1.00 84.31 267 ILE A CA 1
ATOM 2097 C C . ILE A 1 267 ? -8.356 2.949 -19.535 1.00 84.31 267 ILE A C 1
ATOM 2099 O O . ILE A 1 267 ? -9.576 2.852 -19.663 1.00 84.31 267 ILE A O 1
ATOM 2103 N N . ALA A 1 268 ? -7.784 3.890 -18.783 1.00 80.06 268 ALA A N 1
ATOM 2104 C CA . ALA A 1 268 ? -8.540 4.859 -17.996 1.00 80.06 268 ALA A CA 1
ATOM 2105 C C . ALA A 1 268 ? -9.382 5.794 -18.879 1.00 80.06 268 ALA A C 1
ATOM 2107 O O . ALA A 1 268 ? -10.531 6.084 -18.549 1.00 80.06 268 ALA A O 1
ATOM 2108 N N . LEU A 1 269 ? -8.830 6.230 -20.014 1.00 88.12 269 LEU A N 1
ATOM 2109 C CA . LEU A 1 269 ? -9.508 7.098 -20.980 1.00 88.12 269 LEU A CA 1
ATOM 2110 C C . LEU A 1 269 ? -10.387 6.332 -21.980 1.00 88.12 269 LEU A C 1
ATOM 2112 O O . LEU A 1 269 ? -11.112 6.962 -22.746 1.00 88.12 269 LEU A O 1
ATOM 2116 N N . GLN A 1 270 ? -10.329 4.994 -21.978 1.00 89.25 270 GLN A N 1
ATOM 2117 C CA . GLN A 1 270 ? -10.909 4.131 -23.016 1.00 89.25 270 GLN A CA 1
ATOM 2118 C C . GLN A 1 270 ? -10.437 4.498 -24.438 1.00 89.25 270 GLN A C 1
ATOM 2120 O O . GLN A 1 270 ? -11.157 4.280 -25.413 1.00 89.25 270 GLN A O 1
ATOM 2125 N N . ASP A 1 271 ? -9.227 5.049 -24.558 1.00 92.56 271 ASP A N 1
ATOM 2126 C CA . ASP A 1 271 ? -8.608 5.436 -25.825 1.00 92.56 271 ASP A CA 1
ATOM 2127 C C . ASP A 1 271 ? -7.480 4.463 -26.173 1.00 92.56 271 ASP A C 1
ATOM 2129 O O . ASP A 1 271 ? -6.340 4.591 -25.725 1.00 92.56 271 ASP A O 1
ATOM 2133 N N . TYR A 1 272 ? -7.814 3.461 -26.984 1.00 91.44 272 TYR A N 1
ATOM 2134 C CA . TYR A 1 272 ? -6.880 2.425 -27.417 1.00 91.44 272 TYR A CA 1
ATOM 2135 C C . TYR A 1 272 ? -6.214 2.741 -28.761 1.00 91.44 272 TYR A C 1
ATOM 2137 O O . TYR A 1 272 ? -5.509 1.883 -29.284 1.00 91.44 272 TYR A O 1
ATOM 2145 N N . GLY A 1 273 ? -6.389 3.942 -29.329 1.00 91.06 273 GLY A N 1
ATOM 2146 C CA . GLY A 1 273 ? -5.950 4.247 -30.697 1.00 91.06 273 GLY A CA 1
ATOM 2147 C C . GLY A 1 273 ? -4.447 4.050 -30.939 1.00 91.06 273 GLY A C 1
ATOM 2148 O O . GLY A 1 273 ? -4.045 3.638 -32.024 1.00 91.06 273 GLY A O 1
ATOM 2149 N N . ALA A 1 274 ? -3.609 4.269 -29.919 1.00 85.25 274 ALA A N 1
ATOM 2150 C CA . ALA A 1 274 ? -2.165 4.012 -29.987 1.00 85.25 274 ALA A CA 1
ATOM 2151 C C . ALA A 1 274 ? -1.788 2.514 -29.940 1.00 85.25 274 ALA A C 1
ATOM 2153 O O . ALA A 1 274 ? -0.656 2.152 -30.261 1.00 85.25 274 ALA A O 1
ATOM 2154 N N . TRP A 1 275 ? -2.724 1.657 -29.529 1.00 84.56 275 TRP A N 1
ATOM 2155 C CA . TRP A 1 275 ? -2.550 0.215 -29.328 1.00 84.56 275 TRP A CA 1
ATOM 2156 C C . TRP A 1 275 ? -3.313 -0.626 -30.352 1.00 84.56 275 TRP A C 1
ATOM 2158 O O . TRP A 1 275 ? -3.095 -1.837 -30.438 1.00 84.56 275 TRP A O 1
ATOM 2168 N N . GLU A 1 276 ? -4.196 -0.009 -31.139 1.00 83.88 276 GLU A N 1
ATOM 2169 C CA . GLU A 1 276 ? -4.806 -0.675 -32.276 1.00 83.88 276 GLU A CA 1
ATOM 2170 C C . GLU A 1 276 ? -3.708 -1.017 -33.292 1.00 83.88 276 GLU A C 1
ATOM 2172 O O . GLU A 1 276 ? -2.910 -0.147 -33.661 1.00 83.88 276 GLU A O 1
ATOM 2177 N N . PRO A 1 277 ? -3.623 -2.280 -33.755 1.00 78.19 277 PRO A N 1
ATOM 2178 C CA . PRO A 1 277 ? -2.700 -2.621 -34.818 1.00 78.19 277 PRO A CA 1
ATOM 2179 C C . PRO A 1 277 ? -3.021 -1.710 -35.997 1.00 78.19 277 PRO A C 1
ATOM 2181 O O . PRO A 1 277 ? -4.129 -1.781 -36.534 1.00 78.19 277 PRO A O 1
ATOM 2184 N N . SER A 1 278 ? -2.066 -0.850 -36.374 1.00 77.56 278 SER A N 1
ATOM 2185 C CA . SER A 1 278 ? -2.147 -0.049 -37.596 1.00 77.56 278 SER A CA 1
ATOM 2186 C C . SER A 1 278 ? -2.647 -0.975 -38.690 1.00 77.56 278 SER A C 1
ATOM 2188 O O . SER A 1 278 ? -1.990 -1.988 -38.958 1.00 77.56 278 SER A O 1
ATOM 2190 N N . MET A 1 279 ? -3.857 -0.710 -39.209 1.00 73.38 279 MET A N 1
ATOM 2191 C CA . MET A 1 279 ? -4.488 -1.594 -40.181 1.00 73.38 279 MET A CA 1
ATOM 2192 C C . MET A 1 279 ? -3.441 -1.878 -41.244 1.00 73.38 279 MET A C 1
ATOM 2194 O O . MET A 1 279 ? -2.959 -0.939 -41.886 1.00 73.38 279 MET A O 1
ATOM 2198 N N . ALA A 1 280 ? -3.033 -3.151 -41.345 1.00 69.12 280 ALA A N 1
ATOM 2199 C CA . ALA A 1 280 ? -1.982 -3.569 -42.259 1.00 69.12 280 ALA A CA 1
ATOM 2200 C C . ALA A 1 280 ? -2.253 -2.886 -43.598 1.00 69.12 280 ALA A C 1
ATOM 2202 O O . ALA A 1 280 ? -3.423 -2.888 -44.005 1.00 69.12 280 ALA A O 1
ATOM 2203 N N . PRO A 1 281 ? -1.243 -2.245 -44.220 1.00 67.56 281 PRO A N 1
ATOM 2204 C CA . PRO A 1 281 ? -1.447 -1.396 -45.382 1.00 67.56 281 PRO A CA 1
ATOM 2205 C C . PRO A 1 281 ? -2.357 -2.149 -46.333 1.00 67.56 281 PRO A C 1
ATOM 2207 O O . PRO A 1 281 ? -1.984 -3.223 -46.808 1.00 67.56 281 PRO A O 1
ATOM 2210 N N . SER A 1 282 ? -3.587 -1.642 -46.491 1.00 63.34 282 SER A N 1
ATOM 2211 C CA . SER A 1 282 ? -4.585 -2.245 -47.362 1.00 63.34 282 SER A CA 1
ATOM 2212 C C . SER A 1 282 ? -3.871 -2.429 -48.679 1.00 63.34 282 SER A C 1
ATOM 2214 O O . SER A 1 282 ? -3.527 -1.426 -49.304 1.00 63.34 282 SER A O 1
ATOM 2216 N N . MET A 1 283 ? -3.569 -3.681 -49.037 1.00 61.91 283 MET A N 1
ATOM 2217 C CA . MET A 1 283 ? -2.917 -4.007 -50.294 1.00 61.91 283 MET A CA 1
ATOM 2218 C C . MET A 1 283 ? -3.762 -3.332 -51.361 1.00 61.91 283 MET A C 1
ATOM 2220 O O . MET A 1 283 ? -4.881 -3.771 -51.638 1.00 61.91 283 MET A O 1
ATOM 2224 N N . SER A 1 284 ? -3.275 -2.202 -51.878 1.00 63.56 284 SER A N 1
ATOM 2225 C CA . SER A 1 284 ? -3.898 -1.509 -52.992 1.00 63.56 284 SER A CA 1
ATOM 2226 C C . SER A 1 284 ? -4.155 -2.586 -54.035 1.00 63.56 284 SER A C 1
ATOM 2228 O O . SER A 1 284 ? -3.226 -3.363 -54.282 1.00 63.56 284 SER A O 1
ATOM 2230 N N . PRO A 1 285 ? -5.384 -2.717 -54.569 1.00 65.56 285 PRO A N 1
ATOM 2231 C CA . PRO A 1 285 ? -5.737 -3.823 -55.445 1.00 65.56 285 PRO A CA 1
ATOM 2232 C C . PRO A 1 285 ? -4.661 -3.927 -56.514 1.00 65.56 285 PRO A C 1
ATOM 2234 O O . PRO A 1 285 ? -4.492 -3.002 -57.310 1.00 65.56 285 PRO A O 1
ATOM 2237 N N . ILE A 1 286 ? -3.876 -5.006 -56.453 1.00 62.59 286 ILE A N 1
ATOM 2238 C CA . ILE A 1 286 ? -2.793 -5.242 -57.397 1.00 62.59 286 ILE A CA 1
ATOM 2239 C C . ILE A 1 286 ? -3.474 -5.232 -58.765 1.00 62.59 286 ILE A C 1
ATOM 2241 O O . ILE A 1 286 ? -4.348 -6.077 -58.996 1.00 62.59 286 ILE A O 1
ATOM 2245 N N . PRO A 1 287 ? -3.161 -4.273 -59.656 1.00 59.88 287 PRO A N 1
ATOM 2246 C CA . PRO A 1 287 ? -3.708 -4.310 -60.995 1.00 59.88 287 PRO A CA 1
ATOM 2247 C C . PRO A 1 287 ? -3.265 -5.638 -61.595 1.00 59.88 287 PRO A C 1
ATOM 2249 O O . PRO A 1 287 ? -2.075 -5.949 -61.616 1.00 59.88 287 PRO A O 1
ATOM 2252 N N . THR A 1 288 ? -4.240 -6.445 -62.004 1.00 67.44 288 THR A N 1
ATOM 2253 C CA . THR A 1 288 ? -4.056 -7.764 -62.604 1.00 67.44 288 THR A CA 1
ATOM 2254 C C . THR A 1 288 ? -3.225 -7.625 -63.881 1.00 67.44 288 THR A C 1
ATOM 2256 O O . THR A 1 288 ? -3.755 -7.477 -64.978 1.00 67.44 288 THR A O 1
ATOM 2259 N N . MET A 1 289 ? -1.903 -7.610 -63.736 1.00 58.12 289 MET A N 1
ATOM 2260 C CA . MET A 1 289 ? -0.957 -7.706 -64.837 1.00 58.12 289 MET A CA 1
ATOM 2261 C C . MET A 1 289 ? -0.899 -9.180 -65.235 1.00 58.12 289 MET A C 1
ATOM 2263 O O . MET A 1 289 ? -0.664 -10.054 -64.403 1.00 58.12 289 MET A O 1
ATOM 2267 N N . GLY A 1 290 ? -1.227 -9.437 -66.500 1.00 61.81 290 GLY A N 1
ATOM 2268 C CA . GLY A 1 290 ? -1.397 -10.769 -67.069 1.00 61.81 290 GLY A CA 1
ATOM 2269 C C . GLY A 1 290 ? -0.140 -11.652 -67.039 1.00 61.81 290 GLY A C 1
ATOM 2270 O O . GLY A 1 290 ? 0.949 -11.204 -66.682 1.00 61.81 290 GLY A O 1
ATOM 2271 N N . PRO A 1 291 ? -0.290 -12.929 -67.428 1.00 57.22 291 PRO A N 1
ATOM 2272 C CA . PRO A 1 291 ? 0.746 -13.944 -67.279 1.00 57.22 291 PRO A CA 1
ATOM 2273 C C . PRO A 1 291 ? 1.960 -13.638 -68.166 1.00 57.22 291 PRO A C 1
ATOM 2275 O O . PRO A 1 291 ? 1.862 -13.697 -69.392 1.00 57.22 291 PRO A O 1
ATOM 2278 N N . SER A 1 292 ? 3.117 -13.356 -67.558 1.00 49.69 292 SER A N 1
ATOM 2279 C CA . SER A 1 292 ? 4.402 -13.402 -68.256 1.00 49.69 292 SER A CA 1
ATOM 2280 C C . SER A 1 292 ? 5.058 -14.763 -68.020 1.00 49.69 292 SER A C 1
ATOM 2282 O O . SER A 1 292 ? 5.392 -15.176 -66.912 1.00 49.69 292 SER A O 1
ATOM 2284 N N . SER A 1 293 ? 5.184 -15.508 -69.109 1.00 58.16 293 SER A N 1
ATOM 2285 C CA . SER A 1 293 ? 5.941 -16.745 -69.193 1.00 58.16 293 SER A CA 1
ATOM 2286 C C . SER A 1 293 ? 7.416 -16.413 -69.407 1.00 58.16 293 SER A C 1
ATOM 2288 O O . SER A 1 293 ? 7.819 -16.087 -70.524 1.00 58.16 293 SER A O 1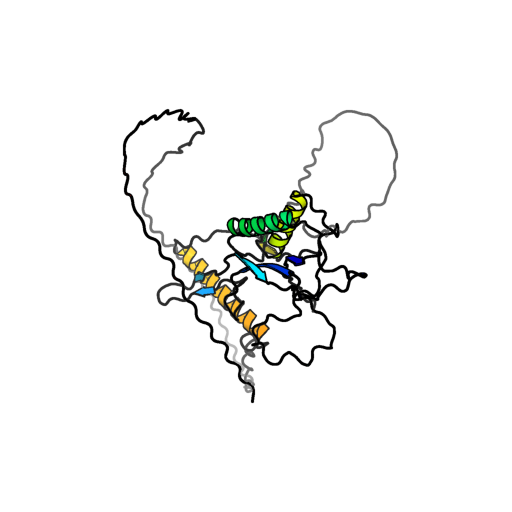
ATOM 2290 N N . SER A 1 294 ? 8.233 -16.531 -68.367 1.00 51.06 294 SER A N 1
ATOM 2291 C CA . SER A 1 294 ? 9.683 -16.630 -68.531 1.00 51.06 294 SER A CA 1
ATOM 2292 C C . SER A 1 294 ? 10.265 -17.556 -67.474 1.00 51.06 294 SER A C 1
ATOM 2294 O O . SER A 1 294 ? 10.351 -17.214 -66.297 1.00 51.06 294 SER A O 1
ATOM 2296 N N . ALA A 1 295 ? 10.656 -18.743 -67.930 1.00 51.19 295 ALA A N 1
ATOM 2297 C CA . ALA A 1 295 ? 11.566 -19.623 -67.227 1.00 51.19 295 ALA A CA 1
ATOM 2298 C C . ALA A 1 295 ? 12.970 -19.005 -67.257 1.00 51.19 295 ALA A C 1
ATOM 2300 O O . ALA A 1 295 ? 13.467 -18.665 -68.329 1.00 51.19 295 ALA A O 1
ATOM 2301 N N . SER A 1 296 ? 13.613 -18.889 -66.098 1.00 52.22 296 SER A N 1
ATOM 2302 C CA . SER A 1 296 ? 15.064 -18.747 -66.021 1.00 52.22 296 SER A CA 1
ATOM 2303 C C . SER A 1 296 ? 15.568 -19.426 -64.758 1.00 52.22 296 SER A C 1
ATOM 2305 O O . SER A 1 296 ? 15.378 -18.956 -63.642 1.00 52.22 296 SER A O 1
ATOM 2307 N N . SER A 1 297 ? 16.194 -20.568 -64.997 1.00 48.47 297 SER A N 1
ATOM 2308 C CA . SER A 1 297 ? 17.125 -21.276 -64.136 1.00 48.47 297 SER A CA 1
ATOM 2309 C C . SER A 1 297 ? 18.324 -20.406 -63.760 1.00 48.47 297 SER A C 1
ATOM 2311 O O . SER A 1 297 ? 18.938 -19.827 -64.656 1.00 48.47 297 SER A O 1
ATOM 2313 N N . SER A 1 298 ? 18.721 -20.432 -62.490 1.00 48.19 298 SER A N 1
ATOM 2314 C CA . SER A 1 298 ? 20.134 -20.483 -62.093 1.00 48.19 298 SER A CA 1
ATOM 2315 C C . SER A 1 298 ? 20.242 -20.646 -60.581 1.00 48.19 298 SER A C 1
ATOM 2317 O O . SER A 1 298 ? 19.945 -19.723 -59.824 1.00 48.19 298 SER A O 1
ATOM 2319 N N . ASP A 1 299 ? 20.703 -21.828 -60.185 1.00 47.38 299 ASP A N 1
ATOM 2320 C CA . ASP A 1 299 ? 21.388 -22.080 -58.927 1.00 47.38 299 ASP A CA 1
ATOM 2321 C C . ASP A 1 299 ? 22.528 -21.072 -58.728 1.00 47.38 299 ASP A C 1
ATOM 2323 O O . ASP A 1 299 ? 23.433 -20.989 -59.560 1.00 47.38 299 ASP A O 1
ATOM 2327 N N . VAL A 1 300 ? 22.522 -20.356 -57.602 1.00 50.88 300 VAL A N 1
ATOM 2328 C CA . VAL A 1 300 ? 23.741 -19.811 -56.991 1.00 50.88 300 VAL A CA 1
ATOM 2329 C C . VAL A 1 300 ? 23.648 -20.040 -55.488 1.00 50.88 300 VAL A C 1
ATOM 2331 O O . VAL A 1 300 ? 23.067 -19.273 -54.727 1.00 50.88 300 VAL A O 1
ATOM 2334 N N . ASN A 1 301 ? 24.233 -21.163 -55.099 1.00 46.84 301 ASN A N 1
ATOM 2335 C CA . ASN A 1 301 ? 24.789 -21.418 -53.785 1.00 46.84 301 ASN A CA 1
ATOM 2336 C C . ASN A 1 301 ? 25.910 -20.392 -53.523 1.00 46.84 301 ASN A C 1
ATOM 2338 O O . ASN A 1 301 ? 26.740 -20.216 -54.415 1.00 46.84 301 ASN A O 1
ATOM 2342 N N . ASN A 1 302 ? 25.925 -19.719 -52.362 1.00 41.75 302 ASN A N 1
ATOM 2343 C CA . ASN A 1 302 ? 27.138 -19.447 -51.569 1.00 41.75 302 ASN A CA 1
ATOM 2344 C C . ASN A 1 302 ? 26.892 -18.558 -50.330 1.00 41.75 302 ASN A C 1
ATOM 2346 O O . ASN A 1 302 ? 26.433 -17.426 -50.433 1.00 41.75 302 ASN A O 1
ATOM 2350 N N . ASN A 1 303 ? 27.373 -19.092 -49.203 1.00 37.28 303 ASN A N 1
ATOM 2351 C CA . ASN A 1 303 ? 28.042 -18.440 -48.072 1.00 37.28 303 ASN A CA 1
ATOM 2352 C C . ASN A 1 303 ? 27.315 -17.418 -47.182 1.00 37.28 303 ASN A C 1
ATOM 2354 O O . ASN A 1 303 ? 27.217 -16.236 -47.480 1.00 37.28 303 ASN A O 1
ATOM 2358 N N . ALA A 1 304 ? 26.982 -17.907 -45.983 1.00 42.62 304 ALA A N 1
ATOM 2359 C CA . ALA A 1 304 ? 27.665 -17.581 -44.725 1.00 42.62 304 ALA A CA 1
ATOM 2360 C C . ALA A 1 304 ? 28.176 -16.141 -44.527 1.00 42.62 304 ALA A C 1
ATOM 2362 O O . ALA A 1 304 ? 29.260 -15.785 -44.985 1.00 42.62 304 ALA A O 1
ATOM 2363 N N . THR A 1 305 ? 27.486 -15.418 -43.643 1.00 41.28 305 THR A N 1
ATOM 2364 C CA . THR A 1 305 ? 28.086 -14.356 -42.827 1.00 41.28 305 THR A CA 1
ATOM 2365 C C . THR A 1 305 ? 27.761 -14.645 -41.364 1.00 41.28 305 THR A C 1
ATOM 2367 O O . THR A 1 305 ? 26.775 -14.174 -40.806 1.00 41.28 305 THR A O 1
ATOM 2370 N N . LYS A 1 306 ? 28.581 -15.510 -40.761 1.00 42.56 306 LYS A N 1
ATOM 2371 C CA . LYS A 1 306 ? 28.718 -15.643 -39.311 1.00 42.56 306 LYS A CA 1
ATOM 2372 C C . LYS A 1 306 ? 29.603 -14.475 -38.877 1.00 42.56 306 LYS A C 1
ATOM 2374 O O . LYS A 1 306 ? 30.788 -14.473 -39.190 1.00 42.56 306 LYS A O 1
ATOM 2379 N N . ILE A 1 307 ? 29.015 -13.462 -38.251 1.00 41.09 307 ILE A N 1
ATOM 2380 C CA . ILE A 1 307 ? 29.761 -12.362 -37.635 1.00 41.09 307 ILE A CA 1
ATOM 2381 C C . ILE A 1 307 ? 30.148 -12.847 -36.235 1.00 41.09 307 ILE A C 1
ATOM 2383 O O . ILE A 1 307 ? 29.326 -12.844 -35.324 1.00 41.09 307 ILE A O 1
ATOM 2387 N N . THR A 1 308 ? 31.367 -13.365 -36.108 1.00 42.53 308 THR A N 1
ATOM 2388 C CA . THR A 1 308 ? 32.084 -13.515 -34.836 1.00 42.53 308 THR A CA 1
ATOM 2389 C C . THR A 1 308 ? 33.012 -12.319 -34.721 1.00 42.53 308 THR A C 1
ATOM 2391 O O . THR A 1 308 ? 33.959 -12.219 -35.499 1.00 42.53 308 THR A O 1
ATOM 2394 N N . ASN A 1 309 ? 32.718 -11.409 -33.796 1.00 39.31 309 ASN A N 1
ATOM 2395 C CA . ASN A 1 309 ? 33.710 -10.456 -33.316 1.00 39.31 309 ASN A CA 1
ATOM 2396 C C . ASN A 1 309 ? 34.398 -11.116 -32.120 1.00 39.31 309 ASN A C 1
ATOM 2398 O O . ASN A 1 309 ? 33.958 -10.955 -30.985 1.00 39.31 309 ASN A O 1
ATOM 2402 N N . ASP A 1 310 ? 35.407 -11.921 -32.441 1.00 39.19 310 ASP A N 1
ATOM 2403 C CA . ASP A 1 310 ? 36.518 -12.232 -31.550 1.00 39.19 310 ASP A CA 1
ATOM 2404 C C . ASP A 1 310 ? 37.537 -11.106 -31.771 1.00 39.19 310 ASP A C 1
ATOM 2406 O O . ASP A 1 310 ? 38.184 -11.072 -32.816 1.00 39.19 310 ASP A O 1
ATOM 2410 N N . ASP A 1 311 ? 37.623 -10.161 -30.836 1.00 49.53 311 ASP A N 1
ATOM 2411 C CA . ASP A 1 311 ? 38.806 -9.315 -30.677 1.00 49.53 311 ASP A CA 1
ATOM 2412 C C . ASP A 1 311 ? 39.389 -9.642 -29.301 1.00 49.53 311 ASP A C 1
ATOM 2414 O O . ASP A 1 311 ? 38.982 -9.116 -28.263 1.00 49.53 311 ASP A O 1
ATOM 2418 N N . ASP A 1 312 ? 40.307 -10.605 -29.350 1.00 44.75 312 ASP A N 1
ATOM 2419 C CA . ASP A 1 312 ? 41.350 -10.839 -28.368 1.00 44.75 312 ASP A CA 1
ATOM 2420 C C . ASP A 1 312 ? 42.240 -9.589 -28.290 1.00 44.75 312 ASP A C 1
ATOM 2422 O O . ASP A 1 312 ? 42.965 -9.280 -29.235 1.00 44.75 312 ASP A O 1
ATOM 2426 N N . ASP A 1 313 ? 42.233 -8.906 -27.147 1.00 52.38 313 ASP A N 1
ATOM 2427 C CA . ASP A 1 313 ? 43.390 -8.134 -26.696 1.00 52.38 313 ASP A CA 1
ATOM 2428 C C . ASP A 1 313 ? 43.805 -8.658 -25.318 1.00 52.38 313 ASP A C 1
ATOM 2430 O O . ASP A 1 313 ? 43.313 -8.261 -24.259 1.00 52.38 313 ASP A O 1
ATOM 2434 N N . ASP A 1 314 ? 44.735 -9.607 -25.391 1.00 41.31 314 ASP A N 1
ATOM 2435 C CA . ASP A 1 314 ? 45.612 -10.056 -24.325 1.00 41.31 314 ASP A CA 1
ATOM 2436 C C . ASP A 1 314 ? 46.343 -8.864 -23.681 1.00 41.31 314 ASP A C 1
ATOM 2438 O O . ASP A 1 314 ? 47.249 -8.272 -24.276 1.00 41.31 314 ASP A O 1
ATOM 2442 N N . VAL A 1 315 ? 46.055 -8.580 -22.408 1.00 49.41 315 VAL A N 1
ATOM 2443 C CA . VAL A 1 315 ? 47.035 -7.940 -21.522 1.00 49.41 315 VAL A CA 1
ATOM 2444 C C . VAL A 1 315 ? 47.248 -8.812 -20.297 1.00 49.41 315 VAL A C 1
ATOM 2446 O O . VAL A 1 315 ? 46.363 -9.058 -19.483 1.00 49.41 315 VAL A O 1
ATOM 2449 N N . ALA A 1 316 ? 48.483 -9.287 -20.232 1.00 44.25 316 ALA A N 1
ATOM 2450 C CA . ALA A 1 316 ? 49.047 -10.179 -19.250 1.00 44.25 316 ALA A CA 1
ATOM 2451 C C . ALA A 1 316 ? 48.905 -9.702 -17.794 1.00 44.25 316 ALA A C 1
ATOM 2453 O O . ALA A 1 316 ? 49.226 -8.566 -17.456 1.00 44.25 316 ALA A O 1
ATOM 2454 N N . ALA A 1 317 ? 48.528 -10.670 -16.959 1.00 44.03 317 ALA A N 1
ATOM 2455 C CA . ALA A 1 317 ? 49.164 -11.058 -15.702 1.00 44.03 317 ALA A CA 1
ATOM 2456 C C . ALA A 1 317 ? 49.699 -9.953 -14.772 1.00 44.03 317 ALA A C 1
ATOM 2458 O O . ALA A 1 317 ? 50.801 -9.432 -14.947 1.00 44.03 317 ALA A O 1
ATOM 2459 N N . SER A 1 318 ? 49.022 -9.814 -13.636 1.00 49.28 318 SER A N 1
ATOM 2460 C CA . SER A 1 318 ? 49.714 -9.815 -12.350 1.00 49.28 318 SER A CA 1
ATOM 2461 C C . SER A 1 318 ? 48.912 -10.652 -11.361 1.00 49.28 318 SER A C 1
ATOM 2463 O O . SER A 1 318 ? 47.822 -10.258 -10.950 1.00 49.28 318 SER A O 1
ATOM 2465 N N . ASP A 1 319 ? 49.473 -11.815 -11.034 1.00 46.09 319 ASP A N 1
ATOM 2466 C CA . ASP A 1 319 ? 49.239 -12.519 -9.781 1.00 46.09 319 ASP A CA 1
ATOM 2467 C C . ASP A 1 319 ? 49.317 -11.520 -8.618 1.00 46.09 319 ASP A C 1
ATOM 2469 O O . ASP A 1 319 ? 50.346 -10.860 -8.455 1.00 46.09 319 ASP A O 1
ATOM 2473 N N . ASP A 1 320 ? 48.283 -11.452 -7.782 1.00 44.47 320 ASP A N 1
ATOM 2474 C CA . ASP A 1 320 ? 48.549 -11.363 -6.353 1.00 44.47 320 ASP A CA 1
ATOM 2475 C C . ASP A 1 320 ? 47.556 -12.222 -5.578 1.00 44.47 320 ASP A C 1
ATOM 2477 O O . ASP A 1 320 ? 46.346 -12.235 -5.801 1.00 44.47 320 ASP A O 1
ATOM 2481 N N . ASN A 1 321 ? 48.177 -13.028 -4.745 1.00 43.56 321 ASN A N 1
ATOM 2482 C CA . ASN A 1 321 ? 47.682 -14.133 -3.962 1.00 43.56 321 ASN A CA 1
ATOM 2483 C C . ASN A 1 321 ? 47.532 -13.604 -2.527 1.00 43.56 321 ASN A C 1
ATOM 2485 O O . ASN A 1 321 ? 48.257 -12.684 -2.162 1.00 43.56 321 ASN A O 1
ATOM 2489 N N . THR A 1 322 ? 46.714 -14.255 -1.696 1.00 40.47 322 THR A N 1
ATOM 2490 C CA . THR A 1 322 ? 46.623 -14.064 -0.223 1.00 40.47 322 THR A CA 1
ATOM 2491 C C . THR A 1 322 ? 46.014 -12.717 0.222 1.00 40.47 322 THR A C 1
ATOM 2493 O O . THR A 1 322 ? 46.381 -11.659 -0.259 1.00 40.47 322 THR A O 1
ATOM 2496 N N . ASP A 1 323 ? 45.008 -12.641 1.085 1.00 41.44 323 ASP A N 1
ATOM 2497 C CA . ASP A 1 323 ? 44.782 -13.397 2.310 1.00 41.44 323 ASP A CA 1
ATOM 2498 C C . ASP A 1 323 ? 43.275 -13.475 2.581 1.00 41.44 323 ASP A C 1
ATOM 2500 O O . ASP A 1 323 ? 42.563 -12.466 2.544 1.00 41.44 323 ASP A O 1
ATOM 2504 N N . GLU A 1 324 ? 42.805 -14.682 2.889 1.00 48.16 324 GLU A N 1
ATOM 2505 C CA . GLU A 1 324 ? 41.590 -14.856 3.674 1.00 48.16 324 GLU A CA 1
ATOM 2506 C C . GLU A 1 324 ? 41.895 -14.359 5.087 1.00 48.16 324 GLU A C 1
ATOM 2508 O O . GLU A 1 324 ? 42.700 -14.951 5.804 1.00 48.16 324 GLU A O 1
ATOM 2513 N N . VAL A 1 325 ? 41.283 -13.242 5.475 1.00 46.12 325 VAL A N 1
ATOM 2514 C CA . VAL A 1 325 ? 41.249 -12.841 6.879 1.00 46.12 325 VAL A CA 1
ATOM 2515 C C . VAL A 1 325 ? 39.935 -13.351 7.445 1.00 46.12 325 VAL A C 1
ATOM 2517 O O . VAL A 1 325 ? 38.894 -12.702 7.321 1.00 46.12 325 VAL A O 1
ATOM 2520 N N . ASP A 1 326 ? 40.012 -14.544 8.028 1.00 45.81 326 ASP A N 1
ATOM 2521 C CA . ASP A 1 326 ? 39.131 -14.979 9.104 1.00 45.81 326 ASP A CA 1
ATOM 2522 C C . ASP A 1 326 ? 39.086 -13.858 10.152 1.00 45.81 326 ASP A C 1
ATOM 2524 O O . ASP A 1 326 ? 40.068 -13.585 10.846 1.00 45.81 326 ASP A O 1
ATOM 2528 N N . VAL A 1 327 ? 37.963 -13.142 10.227 1.00 52.12 327 VAL A N 1
ATOM 2529 C CA . VAL A 1 327 ? 37.679 -12.289 11.381 1.00 52.12 327 VAL A CA 1
ATOM 2530 C C . VAL A 1 327 ? 37.001 -13.189 12.394 1.00 52.12 327 VAL A C 1
ATOM 2532 O O . VAL A 1 327 ? 35.783 -13.367 12.370 1.00 52.12 327 VAL A O 1
ATOM 2535 N N . ASP A 1 328 ? 37.847 -13.801 13.215 1.00 47.91 328 ASP A N 1
ATOM 2536 C CA . ASP A 1 328 ? 37.466 -14.513 14.420 1.00 47.91 328 ASP A CA 1
ATOM 2537 C C . ASP A 1 328 ? 36.549 -13.633 15.288 1.00 47.91 328 ASP A C 1
ATOM 2539 O O . ASP A 1 328 ? 36.873 -12.495 15.645 1.00 47.91 328 ASP A O 1
ATOM 2543 N N . ASP A 1 329 ? 35.394 -14.208 15.620 1.00 54.81 329 ASP A N 1
ATOM 2544 C CA . ASP A 1 329 ? 34.758 -14.051 16.923 1.00 54.81 329 ASP A CA 1
ATOM 2545 C C . ASP A 1 329 ? 35.826 -14.275 18.005 1.00 54.81 329 ASP A C 1
ATOM 2547 O O . ASP A 1 329 ? 36.328 -15.387 18.124 1.00 54.81 329 ASP A O 1
ATOM 2551 N N . ASP A 1 330 ? 36.179 -13.242 18.771 1.00 52.41 330 ASP A N 1
ATOM 2552 C CA . ASP A 1 330 ? 36.314 -13.316 20.231 1.00 52.41 330 ASP A CA 1
ATOM 2553 C C . ASP A 1 330 ? 36.761 -11.965 20.828 1.00 52.41 330 ASP A C 1
ATOM 2555 O O . ASP A 1 330 ? 37.597 -11.248 20.285 1.00 52.41 330 ASP A O 1
ATOM 2559 N N . ASP A 1 331 ? 36.193 -11.678 22.001 1.00 51.56 331 ASP A N 1
ATOM 2560 C CA . ASP A 1 331 ? 36.696 -10.783 23.048 1.00 51.56 331 ASP A CA 1
ATOM 2561 C C . ASP A 1 331 ? 36.796 -9.266 22.779 1.00 51.56 331 ASP A C 1
ATOM 2563 O O . ASP A 1 331 ? 37.791 -8.747 22.292 1.00 51.56 331 ASP A O 1
ATOM 2567 N N . ASP A 1 332 ? 35.815 -8.513 23.300 1.00 51.72 332 ASP A N 1
ATOM 2568 C CA . ASP A 1 332 ? 36.134 -7.620 24.427 1.00 51.72 332 ASP A CA 1
ATOM 2569 C C . ASP A 1 332 ? 34.880 -7.110 25.159 1.00 51.72 332 ASP A C 1
ATOM 2571 O O . ASP A 1 332 ? 34.207 -6.145 24.789 1.00 51.72 332 ASP A O 1
ATOM 2575 N N . LYS A 1 333 ? 34.594 -7.763 26.291 1.00 56.25 333 LYS A N 1
ATOM 2576 C CA . LYS A 1 333 ? 33.837 -7.165 27.392 1.00 56.25 333 LYS A CA 1
ATOM 2577 C C . LYS A 1 333 ? 34.733 -6.141 28.082 1.00 56.25 333 LYS A C 1
ATOM 2579 O O . LYS A 1 333 ? 35.444 -6.483 29.026 1.00 56.25 333 LYS A O 1
ATOM 2584 N N . VAL A 1 334 ? 34.658 -4.884 27.662 1.00 52.16 334 VAL A N 1
ATOM 2585 C CA . VAL A 1 334 ? 35.198 -3.784 28.463 1.00 52.16 334 VAL A CA 1
ATOM 2586 C C . VAL A 1 334 ? 34.136 -3.375 29.479 1.00 52.16 334 VAL A C 1
ATOM 2588 O O . VAL A 1 334 ? 33.132 -2.748 29.150 1.00 52.16 334 VAL A O 1
ATOM 2591 N N . ASN A 1 335 ? 34.357 -3.792 30.725 1.00 51.31 335 ASN A N 1
ATOM 2592 C CA . ASN A 1 335 ? 33.774 -3.146 31.892 1.00 51.31 335 ASN A CA 1
ATOM 2593 C C . ASN A 1 335 ? 34.300 -1.707 31.930 1.00 51.31 335 ASN A C 1
ATOM 2595 O O . ASN A 1 335 ? 35.488 -1.511 32.184 1.00 51.31 335 ASN A O 1
ATOM 2599 N N . ASP A 1 336 ? 33.432 -0.726 31.702 1.00 52.41 336 ASP A N 1
ATOM 2600 C CA . ASP A 1 336 ? 33.709 0.671 32.038 1.00 52.41 336 ASP A CA 1
ATOM 2601 C C . ASP A 1 336 ? 32.979 1.012 33.343 1.00 52.41 336 ASP A C 1
ATOM 2603 O O . ASP A 1 336 ? 31.935 1.660 33.368 1.00 52.41 336 ASP A O 1
ATOM 2607 N N . ASP A 1 337 ? 33.514 0.466 34.439 1.00 52.19 337 ASP A N 1
ATOM 2608 C CA . ASP A 1 337 ? 33.287 0.969 35.794 1.00 52.19 337 ASP A CA 1
ATOM 2609 C C . ASP A 1 337 ? 34.324 2.078 36.041 1.00 52.19 337 ASP A C 1
ATOM 2611 O O . ASP A 1 337 ? 35.380 1.853 36.639 1.00 52.19 337 ASP A O 1
ATOM 2615 N N . GLY A 1 338 ? 34.038 3.270 35.518 1.00 48.16 338 GLY A N 1
ATOM 2616 C CA . GLY A 1 338 ? 34.849 4.473 35.675 1.00 48.16 338 GLY A CA 1
ATOM 2617 C C . GLY A 1 338 ? 34.116 5.538 36.482 1.00 48.16 338 GLY A C 1
ATOM 2618 O O . GLY A 1 338 ? 33.440 6.394 35.920 1.00 48.16 338 GLY A O 1
ATOM 2619 N N . ASP A 1 339 ? 34.261 5.467 37.806 1.00 52.84 339 ASP A N 1
ATOM 2620 C CA . ASP A 1 339 ? 34.086 6.586 38.737 1.00 52.84 339 ASP A CA 1
ATOM 2621 C C . ASP A 1 339 ? 34.775 7.843 38.173 1.00 52.84 339 ASP A C 1
ATOM 2623 O O . ASP A 1 339 ? 36.005 7.911 38.176 1.00 52.84 339 ASP A O 1
ATOM 2627 N N . ASP A 1 340 ? 34.008 8.857 37.770 1.00 54.91 340 ASP A N 1
ATOM 2628 C CA . ASP A 1 340 ? 34.534 10.217 37.652 1.00 54.91 340 ASP A CA 1
ATOM 2629 C C . ASP A 1 340 ? 33.693 11.156 38.514 1.00 54.91 340 ASP A C 1
ATOM 2631 O O . ASP A 1 340 ? 32.661 11.714 38.133 1.00 54.91 340 ASP A O 1
ATOM 2635 N N . LYS A 1 341 ? 34.149 11.255 39.764 1.00 54.38 341 LYS A N 1
ATOM 2636 C CA . LYS A 1 341 ? 33.854 12.371 40.647 1.00 54.38 341 LYS A CA 1
ATOM 2637 C C . LYS A 1 341 ? 34.716 13.532 40.189 1.00 54.38 341 LYS A C 1
ATOM 2639 O O . LYS A 1 341 ? 35.923 13.525 40.427 1.00 54.38 341 LYS A O 1
ATOM 2644 N N . VAL A 1 342 ? 34.085 14.537 39.602 1.00 59.66 342 VAL A N 1
ATOM 2645 C CA . VAL A 1 342 ? 34.670 15.872 39.556 1.00 59.66 342 VAL A CA 1
ATOM 2646 C C . VAL A 1 342 ? 33.716 16.796 40.286 1.00 59.66 342 VAL A C 1
ATOM 2648 O O . VAL A 1 342 ? 32.579 17.019 39.869 1.00 59.66 342 VAL A O 1
ATOM 2651 N N . ASP A 1 343 ? 34.203 17.196 41.452 1.00 52.88 343 ASP A N 1
ATOM 2652 C CA . ASP A 1 343 ? 33.654 18.193 42.344 1.00 52.88 343 ASP A CA 1
ATOM 2653 C C . ASP A 1 343 ? 33.599 19.570 41.663 1.00 52.88 343 ASP A C 1
ATOM 2655 O O . ASP A 1 343 ? 34.488 19.920 40.888 1.00 52.88 343 ASP A O 1
ATOM 2659 N N . ASP A 1 344 ? 32.565 20.307 42.061 1.00 52.66 344 ASP A N 1
ATOM 2660 C CA . ASP A 1 344 ? 32.571 21.716 42.449 1.00 52.66 344 ASP A CA 1
ATOM 2661 C C . ASP A 1 344 ? 32.935 22.830 41.447 1.00 52.66 344 ASP A C 1
ATOM 2663 O O . ASP A 1 344 ? 33.832 22.752 40.614 1.00 52.66 344 ASP A O 1
ATOM 2667 N N . ASP A 1 345 ? 32.226 23.934 41.691 1.00 51.78 345 ASP A N 1
ATOM 2668 C CA . ASP A 1 345 ? 32.500 25.309 41.286 1.00 51.78 345 ASP A CA 1
ATOM 2669 C C . ASP A 1 345 ? 32.104 25.694 39.851 1.00 51.78 345 ASP A C 1
ATOM 2671 O O . ASP A 1 345 ? 32.886 25.631 38.911 1.00 51.78 345 ASP A O 1
ATOM 2675 N N . ASP A 1 346 ? 30.877 26.203 39.703 1.00 54.91 346 ASP A N 1
ATOM 2676 C CA . ASP A 1 346 ? 30.773 27.649 39.490 1.00 54.91 346 ASP A CA 1
ATOM 2677 C C . ASP A 1 346 ? 29.372 28.186 39.824 1.00 54.91 346 ASP A C 1
ATOM 2679 O O . ASP A 1 346 ? 28.348 27.859 39.218 1.00 54.91 346 ASP A O 1
ATOM 2683 N N . ASP A 1 347 ? 29.386 29.033 40.852 1.00 55.44 347 ASP A N 1
ATOM 2684 C CA . ASP A 1 347 ? 28.451 30.118 41.086 1.00 55.44 347 ASP A CA 1
ATOM 2685 C C . ASP A 1 347 ? 28.256 30.931 39.798 1.00 55.44 347 ASP A C 1
ATOM 2687 O O . ASP A 1 347 ? 29.199 31.543 39.310 1.00 55.44 347 ASP A O 1
ATOM 2691 N N . ASP A 1 348 ? 27.016 31.071 39.334 1.00 60.00 348 ASP A N 1
ATOM 2692 C CA . ASP A 1 348 ? 26.597 32.341 38.746 1.00 60.00 348 ASP A CA 1
ATOM 2693 C C . ASP A 1 348 ? 25.143 32.631 39.113 1.00 60.00 348 ASP A C 1
ATOM 2695 O O . ASP A 1 348 ? 24.168 32.155 38.528 1.00 60.00 348 ASP A O 1
ATOM 2699 N N . LYS A 1 349 ? 25.033 33.442 40.164 1.00 54.28 349 LYS A N 1
ATOM 2700 C CA . LYS A 1 349 ? 23.883 34.293 40.424 1.00 54.28 349 LYS A CA 1
ATOM 2701 C C . LYS A 1 349 ? 23.844 35.361 39.341 1.00 54.28 349 LYS A C 1
ATOM 2703 O O . LYS A 1 349 ? 24.753 36.185 39.278 1.00 54.28 349 LYS A O 1
ATOM 2708 N N . VAL A 1 350 ? 22.750 35.425 38.595 1.00 58.19 350 VAL A N 1
ATOM 2709 C CA . VAL A 1 350 ? 22.261 36.707 38.093 1.00 58.19 350 VAL A CA 1
ATOM 2710 C C . VAL A 1 350 ? 20.780 36.787 38.419 1.00 58.19 350 VAL A C 1
ATOM 2712 O O . VAL A 1 350 ? 19.995 35.906 38.070 1.00 58.19 350 VAL A O 1
ATOM 2715 N N . ASP A 1 351 ? 20.488 37.818 39.197 1.00 55.34 351 ASP A N 1
ATOM 2716 C CA . ASP A 1 351 ? 19.189 38.240 39.674 1.00 55.34 351 ASP A CA 1
ATOM 2717 C C . ASP A 1 351 ? 18.311 38.826 38.545 1.00 55.34 351 ASP A C 1
ATOM 2719 O O . ASP A 1 351 ? 18.771 39.074 37.429 1.00 55.34 351 ASP A O 1
ATOM 2723 N N . ASP A 1 352 ? 17.075 39.122 38.948 1.00 51.12 352 ASP A N 1
ATOM 2724 C CA . ASP A 1 352 ? 16.203 40.195 38.462 1.00 51.12 352 ASP A CA 1
ATOM 2725 C C . ASP A 1 352 ? 15.246 39.909 37.287 1.00 51.12 352 ASP A C 1
ATOM 2727 O O . ASP A 1 352 ? 15.616 39.758 36.125 1.00 51.12 352 ASP A O 1
ATOM 2731 N N . ASP A 1 353 ? 13.968 39.851 37.683 1.00 54.31 353 ASP A N 1
ATOM 2732 C CA . ASP A 1 353 ? 12.906 40.771 37.265 1.00 54.31 353 ASP A CA 1
ATOM 2733 C C . ASP A 1 353 ? 12.743 41.039 35.760 1.00 54.31 353 ASP A C 1
ATOM 2735 O O . ASP A 1 353 ? 13.533 41.738 35.139 1.00 54.31 353 ASP A O 1
ATOM 2739 N N . ASP A 1 354 ? 11.610 40.606 35.201 1.00 57.53 354 ASP A N 1
ATOM 2740 C CA . ASP A 1 354 ? 10.609 41.606 34.821 1.00 57.53 354 ASP A CA 1
ATOM 2741 C C . ASP A 1 354 ? 9.233 40.978 34.562 1.00 57.53 354 ASP A C 1
ATOM 2743 O O . ASP A 1 354 ? 9.043 40.031 33.792 1.00 57.53 354 ASP A O 1
ATOM 2747 N N . ASP A 1 355 ? 8.270 41.556 35.275 1.00 56.06 355 ASP A N 1
ATOM 2748 C CA . ASP A 1 355 ? 6.852 41.565 34.973 1.00 56.06 355 ASP A CA 1
ATOM 2749 C C . ASP A 1 355 ? 6.620 42.021 33.525 1.00 56.06 355 ASP A C 1
ATOM 2751 O O . ASP A 1 355 ? 6.974 43.141 33.171 1.00 56.06 355 ASP A O 1
ATOM 2755 N N . ASP A 1 356 ? 5.892 41.234 32.734 1.00 58.81 356 ASP A N 1
ATOM 2756 C CA . ASP A 1 356 ? 5.101 41.811 31.646 1.00 58.81 356 ASP A CA 1
ATOM 2757 C C . ASP A 1 356 ? 3.680 41.246 31.685 1.00 58.81 356 ASP A C 1
ATOM 2759 O O . ASP A 1 356 ? 3.328 40.208 31.117 1.00 58.81 356 ASP A O 1
ATOM 2763 N N . LYS A 1 357 ? 2.859 41.955 32.462 1.00 54.16 357 LYS A N 1
ATOM 2764 C CA . LYS A 1 357 ? 1.407 41.949 32.346 1.00 54.16 357 LYS A CA 1
ATOM 2765 C C . LYS A 1 357 ? 1.050 42.810 31.145 1.00 54.16 357 LYS A C 1
ATOM 2767 O O . LYS A 1 357 ? 1.090 44.033 31.239 1.00 54.16 357 LYS A O 1
ATOM 2772 N N . VAL A 1 358 ? 0.645 42.175 30.055 1.00 63.06 358 VAL A N 1
ATOM 2773 C CA . VAL A 1 358 ? -0.122 42.863 29.016 1.00 63.06 358 VAL A CA 1
ATOM 2774 C C . VAL A 1 358 ? -1.592 42.569 29.280 1.00 63.06 358 VAL A C 1
ATOM 2776 O O . VAL A 1 358 ? -2.109 41.505 28.938 1.00 63.06 358 VAL A O 1
ATOM 2779 N N . ASP A 1 359 ? -2.218 43.506 29.988 1.00 57.25 359 ASP A N 1
ATOM 2780 C CA . ASP A 1 359 ? -3.642 43.782 29.867 1.00 57.25 359 ASP A CA 1
ATOM 2781 C C . ASP A 1 359 ? -3.847 44.412 28.484 1.00 57.25 359 ASP A C 1
ATOM 2783 O O . ASP A 1 359 ? -3.277 45.465 28.224 1.00 57.25 359 ASP A O 1
ATOM 2787 N N . ASP A 1 360 ? -4.650 43.791 27.624 1.00 61.50 360 ASP A N 1
ATOM 2788 C CA . ASP A 1 360 ? -5.349 44.504 26.555 1.00 61.50 360 ASP A CA 1
ATOM 2789 C C . ASP A 1 360 ? -6.789 43.986 26.529 1.00 61.50 360 ASP A C 1
ATOM 2791 O O . ASP A 1 360 ? -7.124 42.927 25.984 1.00 61.50 360 ASP A O 1
ATOM 2795 N N . ASP A 1 361 ? -7.619 44.750 27.236 1.00 54.91 361 ASP A N 1
ATOM 2796 C CA . ASP A 1 361 ? -9.021 44.957 26.923 1.00 54.91 361 ASP A CA 1
ATOM 2797 C C . ASP A 1 361 ? -9.161 45.311 25.433 1.00 54.91 361 ASP A C 1
ATOM 2799 O O . ASP A 1 361 ? -8.436 46.166 24.941 1.00 54.91 361 ASP A O 1
ATOM 2803 N N . ASP A 1 362 ? -10.122 44.707 24.736 1.00 59.06 362 ASP A N 1
ATOM 2804 C CA . ASP A 1 362 ? -10.996 45.483 23.854 1.00 59.06 362 ASP A CA 1
ATOM 2805 C C . ASP A 1 362 ? -12.289 44.703 23.574 1.00 59.06 362 ASP A C 1
ATOM 2807 O O . ASP A 1 362 ? -12.371 43.744 22.800 1.00 59.06 362 ASP A O 1
ATOM 2811 N N . ASP A 1 363 ? -13.307 45.144 24.311 1.00 54.69 363 ASP A N 1
ATOM 2812 C CA . ASP A 1 363 ? -14.719 45.077 23.973 1.00 54.69 363 ASP A CA 1
ATOM 2813 C C . ASP A 1 363 ? -14.946 45.690 22.582 1.00 54.69 363 ASP A C 1
ATOM 2815 O O . ASP A 1 363 ? -14.742 46.884 22.401 1.00 54.69 363 ASP A O 1
ATOM 2819 N N . ASP A 1 364 ? -15.513 44.930 21.647 1.00 60.56 364 ASP A N 1
ATOM 2820 C CA . ASP A 1 364 ? -16.345 45.525 20.599 1.00 60.56 364 ASP A CA 1
ATOM 2821 C C . ASP A 1 364 ? -17.592 44.665 20.379 1.00 60.56 364 ASP A C 1
ATOM 2823 O O . ASP A 1 364 ? -17.635 43.684 19.631 1.00 60.56 364 ASP A O 1
ATOM 2827 N N . LYS A 1 365 ? -18.641 45.050 21.110 1.00 57.75 365 LYS A N 1
ATOM 2828 C CA . LYS A 1 365 ? -20.027 44.710 20.804 1.00 57.75 365 LYS A CA 1
ATOM 2829 C C . LYS A 1 365 ? -20.498 45.660 19.715 1.00 57.75 365 LYS A C 1
ATOM 2831 O O . LYS A 1 365 ? -20.700 46.842 19.980 1.00 57.75 365 LYS A O 1
ATOM 2836 N N . VAL A 1 366 ? -20.733 45.130 18.524 1.00 63.47 366 VAL A N 1
ATOM 2837 C CA . VAL A 1 366 ? -21.565 45.805 17.529 1.00 63.47 366 VAL A CA 1
ATOM 2838 C C . VAL A 1 366 ? -22.942 45.154 17.586 1.00 63.47 366 VAL A C 1
ATOM 2840 O O . VAL A 1 366 ? -23.134 44.028 17.128 1.00 63.47 366 VAL A O 1
ATOM 2843 N N . ASP A 1 367 ? -23.865 45.856 18.239 1.00 64.56 367 ASP A N 1
ATOM 2844 C CA . ASP A 1 367 ? -25.301 45.675 18.069 1.00 64.56 367 ASP A CA 1
ATOM 2845 C C . ASP A 1 367 ? -25.690 46.382 16.763 1.00 64.56 367 ASP A C 1
ATOM 2847 O O . ASP A 1 367 ? -25.595 47.604 16.688 1.00 64.56 367 ASP A O 1
ATOM 2851 N N . ASP A 1 368 ? -26.139 45.631 15.758 1.00 60.34 368 ASP A N 1
ATOM 2852 C CA . ASP A 1 368 ? -26.871 46.185 14.615 1.00 60.34 368 ASP A CA 1
ATOM 2853 C C . ASP A 1 368 ? -28.285 45.581 14.610 1.00 60.34 368 ASP A C 1
ATOM 2855 O O . ASP A 1 368 ? -28.527 44.496 14.075 1.00 60.34 368 ASP A O 1
ATOM 2859 N N . ASP A 1 369 ? -29.202 46.306 15.255 1.00 62.78 369 ASP A N 1
ATOM 2860 C CA . ASP A 1 369 ? -30.647 46.270 15.026 1.00 62.78 369 ASP A CA 1
ATOM 2861 C C . ASP A 1 369 ? -31.009 47.503 14.168 1.00 62.78 369 ASP A C 1
ATOM 2863 O O . ASP A 1 369 ? -30.953 48.625 14.674 1.00 62.78 369 ASP A O 1
ATOM 2867 N N . ASP A 1 370 ? -31.364 47.297 12.892 1.00 59.53 370 ASP A N 1
ATOM 2868 C CA . ASP A 1 370 ? -32.482 47.968 12.183 1.00 59.53 370 ASP A CA 1
ATOM 2869 C C . ASP A 1 370 ? -32.747 47.344 10.794 1.00 59.53 370 ASP A C 1
ATOM 2871 O O . ASP A 1 370 ? -31.808 47.253 9.965 1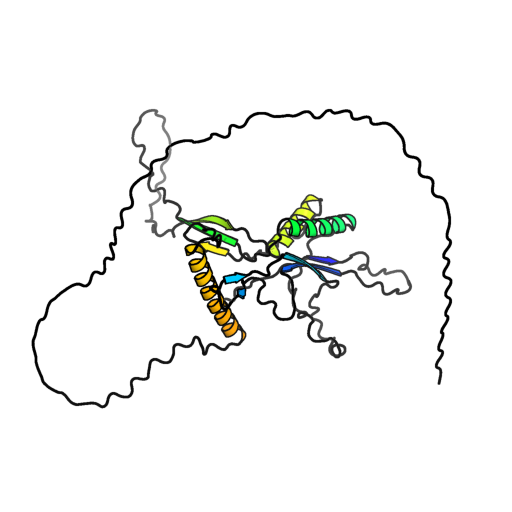.00 59.53 370 ASP A O 1
#

Secondary structure (DSSP, 8-state):
-PPP------EEEE-GGG-S--SS--------PPPEEEEEEEE---SS-GGGSSSPEEE--SSS--EEE---BEEEEEESS-------S--TTS-SSS-TTS--TTTTTT--------HHHHHHHHHHHHHHHHH--B-B-EEEEEEEEPP--------------------------------PPPPEEEEEEE--B-HHHHHHHHHHHHHHTTPPPSSSSPPPP--EEEEESSPPPPP-S-SHHHHHHHHHHHHHHHHHHHHHHHHHHT--TTTS----------------------------------------------------------------------------------------------

InterPro domains:
  IPR026138 Ceroid-lipofuscinosis neuronal protein 5 [PTHR15380] (32-256)